Protein AF-A0A3B9LSZ7-F1 (afdb_monomer)

Radius of gyration: 23.25 Å; Cα contacts (8 Å, |Δi|>4): 320; chains: 1; bounding box: 43×62×68 Å

Foldseek 3Di:
DPLAQEAEEEEAEAPQLCLVVLQVVLVVVQVLLVAAEDEAELVVCCVPVLPPQDQDPVSLLVSLVVSLVVCLVQRLNRHYYRYRDNSQDVVSVVVSQVSNVVSVHYYAYEYSDEDVVVCLVPVVPVVSVCLVVVNDANREPRRPDGDGDPDGNHYDYSVPDDSVRRSVRVVVSCVVVVNTPDDPPVDDPPPPPDDDPPDPPDPPDDDDDDDDDDDDDDDPDPPDPDDDDDDDD

Nearest PDB structures (foldseek):
  2ofx-assembly1_B  TM=9.829E-01  e=7.308E-20  Homo sapiens
  8i1m-assembly1_A-2  TM=9.782E-01  e=9.311E-20  Homo sapiens
  2ofw-assembly3_E  TM=9.849E-01  e=2.174E-19  Homo sapiens
  8i1n-assembly1_B  TM=9.773E-01  e=4.231E-19  Homo sapiens
  2pez-assembly1_A  TM=9.814E-01  e=1.049E-18  Homo sapiens

pLDDT: mean 82.72, std 23.59, range [27.08, 98.88]

Mean predicted aligned error: 11.39 Å

Solvent-accessible surface area (backbone atoms only — not comparable to full-atom values): 14154 Å² total; per-residue (Å²): 129,87,88,53,72,19,27,35,39,38,33,29,32,58,78,83,32,45,47,64,61,45,42,54,53,47,48,50,55,40,43,75,67,71,42,55,65,50,77,50,44,45,68,60,36,40,69,69,80,34,61,88,57,71,63,50,71,68,36,46,51,50,47,47,51,53,52,38,50,52,42,38,60,42,12,66,69,36,24,32,27,34,36,23,35,49,67,37,51,52,73,56,53,53,51,39,41,55,64,28,42,74,59,82,21,57,66,42,37,31,38,35,38,52,61,65,69,62,39,49,72,62,31,87,79,55,54,43,62,37,32,77,70,66,74,39,78,52,33,66,71,78,69,29,75,56,49,76,74,92,78,51,76,40,78,35,51,56,82,81,42,53,71,66,57,45,44,49,56,54,50,49,54,36,34,77,71,64,66,44,78,70,84,63,83,88,56,81,83,78,79,71,76,90,68,74,93,71,84,92,80,86,84,91,81,81,83,88,85,83,87,84,84,87,81,90,75,90,89,85,85,88,83,84,89,80,88,87,82,92,79,90,131

Structure (mmCIF, N/CA/C/O backbone):
data_AF-A0A3B9LSZ7-F1
#
_entry.id   AF-A0A3B9LSZ7-F1
#
loop_
_atom_site.group_PDB
_atom_site.id
_atom_site.type_symbol
_atom_site.label_atom_id
_atom_site.label_alt_id
_atom_site.label_comp_id
_atom_site.label_asym_id
_atom_site.label_entity_id
_atom_site.label_seq_id
_atom_site.pdbx_PDB_ins_code
_atom_site.Cartn_x
_atom_site.Cartn_y
_atom_site.Cartn_z
_atom_site.occupancy
_atom_site.B_iso_or_equiv
_atom_site.auth_seq_id
_atom_site.auth_comp_id
_atom_site.auth_asym_id
_atom_site.auth_atom_id
_atom_site.pdbx_PDB_model_num
ATOM 1 N N . MET A 1 1 ? -8.562 5.268 26.789 1.00 45.47 1 MET A N 1
ATOM 2 C CA . MET A 1 1 ? -8.268 5.328 25.338 1.00 45.47 1 MET A CA 1
ATOM 3 C C . MET A 1 1 ? -9.211 4.352 24.654 1.00 45.47 1 MET A C 1
ATOM 5 O O . MET A 1 1 ? -9.291 3.229 25.131 1.00 45.47 1 MET A O 1
ATOM 9 N N . LYS A 1 2 ? -9.981 4.755 23.630 1.00 51.09 2 LYS A N 1
ATOM 10 C CA . LYS A 1 2 ? -10.776 3.781 22.857 1.00 51.09 2 LYS A CA 1
ATOM 11 C C . LYS A 1 2 ? -9.788 2.817 22.194 1.00 51.09 2 LYS A C 1
ATOM 13 O O . LYS A 1 2 ? -8.909 3.278 21.472 1.00 51.09 2 LYS A O 1
ATOM 18 N N . ASN A 1 3 ? -9.892 1.527 22.503 1.00 62.41 3 ASN A N 1
ATOM 19 C CA . ASN A 1 3 ? -9.046 0.492 21.919 1.00 62.41 3 ASN A CA 1
ATOM 20 C C . ASN A 1 3 ? -9.467 0.333 20.451 1.00 62.41 3 ASN A C 1
ATOM 22 O O . ASN A 1 3 ? -10.505 -0.261 20.167 1.00 62.41 3 ASN A O 1
ATOM 26 N N . ARG A 1 4 ? -8.760 0.999 19.534 1.00 74.75 4 ARG A N 1
ATOM 27 C CA . ARG A 1 4 ? -9.110 1.012 18.110 1.00 74.75 4 ARG A CA 1
ATOM 28 C C . ARG A 1 4 ? -8.518 -0.233 17.455 1.00 74.75 4 ARG A C 1
ATOM 30 O O . ARG A 1 4 ? -7.336 -0.504 17.650 1.00 74.75 4 ARG A O 1
ATOM 37 N N . LYS A 1 5 ? -9.326 -0.981 16.698 1.00 88.31 5 LYS A N 1
ATOM 38 C CA . LYS A 1 5 ? -8.816 -2.095 15.889 1.00 88.31 5 LYS A CA 1
ATOM 39 C C . LYS A 1 5 ? -7.835 -1.552 14.843 1.00 88.31 5 LYS A C 1
ATOM 41 O O . LYS A 1 5 ? -8.046 -0.463 14.305 1.00 88.31 5 LYS A O 1
ATOM 46 N N . GLY A 1 6 ? -6.751 -2.286 14.604 1.00 96.56 6 GLY A N 1
ATOM 47 C CA . GLY A 1 6 ? -5.826 -1.980 13.518 1.00 96.56 6 GLY A CA 1
ATOM 48 C C . GLY A 1 6 ? -6.404 -2.422 12.177 1.00 96.56 6 GLY A C 1
ATOM 49 O O . GLY A 1 6 ? -7.451 -3.061 12.116 1.00 96.56 6 GLY A O 1
ATOM 50 N N . PHE A 1 7 ? -5.713 -2.067 11.100 1.00 98.56 7 PHE A N 1
ATOM 51 C CA . PHE A 1 7 ? -6.066 -2.453 9.734 1.00 98.56 7 PHE A CA 1
ATOM 52 C C . PHE A 1 7 ? -4.810 -2.472 8.862 1.00 98.56 7 PHE A C 1
ATOM 54 O O . PHE A 1 7 ? -3.781 -1.880 9.213 1.00 98.56 7 PHE A O 1
ATOM 61 N N . THR A 1 8 ? -4.892 -3.120 7.706 1.00 98.75 8 THR A N 1
ATOM 62 C CA . THR A 1 8 ? -3.843 -3.066 6.689 1.00 98.75 8 THR A CA 1
ATOM 63 C C . THR A 1 8 ? -4.387 -2.504 5.392 1.00 98.75 8 THR A C 1
ATOM 65 O O . THR A 1 8 ? -5.190 -3.134 4.719 1.00 98.75 8 THR A O 1
ATOM 68 N N . LEU A 1 9 ? -3.896 -1.325 5.024 1.00 98.75 9 LEU A N 1
ATOM 69 C CA . LEU A 1 9 ? -4.087 -0.728 3.716 1.00 98.75 9 LEU A CA 1
ATOM 70 C C . LEU A 1 9 ? -2.915 -1.123 2.812 1.00 98.75 9 LEU A C 1
ATOM 72 O O . LEU A 1 9 ? -1.765 -0.751 3.062 1.00 98.75 9 LEU A O 1
ATOM 76 N N . TRP A 1 10 ? -3.199 -1.891 1.770 1.00 98.81 10 TRP A N 1
ATOM 77 C CA . TRP A 1 10 ? -2.204 -2.488 0.892 1.00 98.81 10 TRP A CA 1
ATOM 78 C C . TRP A 1 10 ? -2.224 -1.831 -0.487 1.00 98.81 10 TRP A C 1
ATOM 80 O O . TRP A 1 10 ? -3.047 -2.171 -1.335 1.00 98.81 10 TRP A O 1
ATOM 90 N N . LEU A 1 11 ? -1.307 -0.891 -0.732 1.00 98.81 11 LEU A N 1
ATOM 91 C CA . LEU A 1 11 ? -1.180 -0.239 -2.033 1.00 98.81 11 LEU A CA 1
ATOM 92 C C . LEU A 1 11 ? -0.339 -1.116 -2.972 1.00 98.81 11 LEU A C 1
ATOM 94 O O . LEU A 1 11 ? 0.862 -1.300 -2.751 1.00 98.81 11 LEU A O 1
ATOM 98 N N . THR A 1 12 ? -0.953 -1.604 -4.050 1.00 98.69 12 THR A N 1
ATOM 99 C CA . THR A 1 12 ? -0.295 -2.360 -5.128 1.00 98.69 12 THR A CA 1
ATOM 100 C C . THR A 1 12 ? -0.377 -1.608 -6.453 1.00 98.69 12 THR A C 1
ATOM 102 O O . THR A 1 12 ? -1.296 -0.830 -6.679 1.00 98.69 12 THR A O 1
ATOM 105 N N . GLY A 1 13 ? 0.616 -1.780 -7.325 1.00 98.06 13 GLY A N 1
ATOM 106 C CA . GLY A 1 13 ? 0.683 -1.076 -8.608 1.00 98.06 13 GLY A CA 1
ATOM 107 C C . GLY A 1 13 ? 2.094 -1.034 -9.176 1.00 98.06 13 GLY A C 1
ATOM 108 O O . GLY A 1 13 ? 3.078 -1.235 -8.455 1.00 98.06 13 GLY A O 1
ATOM 109 N N . LEU A 1 14 ? 2.219 -0.697 -10.457 1.00 97.19 14 LEU A N 1
ATOM 110 C CA . LEU A 1 14 ? 3.504 -0.588 -11.155 1.00 97.19 14 LEU A CA 1
ATOM 111 C C . LEU A 1 14 ? 4.456 0.449 -10.523 1.00 97.19 14 LEU A C 1
ATOM 113 O O . LEU A 1 14 ? 4.052 1.328 -9.753 1.00 97.19 14 LEU A O 1
ATOM 117 N N . SER A 1 15 ? 5.757 0.333 -10.807 1.00 94.88 15 SER A N 1
ATOM 118 C CA . SER A 1 15 ? 6.759 1.314 -10.357 1.00 94.88 15 SER A CA 1
ATOM 119 C C . SER A 1 15 ? 6.377 2.724 -10.826 1.00 94.88 15 SER A C 1
ATOM 121 O O . SER A 1 15 ? 5.912 2.903 -11.939 1.00 94.88 15 SER A O 1
ATOM 123 N N . GLY A 1 16 ? 6.514 3.743 -9.977 1.00 94.69 16 GLY A N 1
ATOM 124 C CA . GLY A 1 16 ? 6.133 5.115 -10.350 1.00 94.69 16 GLY A CA 1
ATOM 125 C C . GLY A 1 16 ? 4.625 5.415 -10.375 1.00 94.69 16 GLY A C 1
ATOM 126 O O . GLY A 1 16 ? 4.262 6.572 -10.548 1.00 94.69 16 GLY A O 1
ATOM 127 N N . ALA A 1 17 ? 3.742 4.442 -10.109 1.00 96.69 17 ALA A N 1
ATOM 128 C CA . ALA A 1 17 ? 2.286 4.662 -10.085 1.00 96.69 17 ALA A CA 1
ATOM 129 C C . ALA A 1 17 ? 1.781 5.617 -8.982 1.00 96.69 17 ALA A C 1
ATOM 131 O O . ALA A 1 17 ? 0.605 5.953 -8.967 1.00 96.69 17 ALA A O 1
ATOM 132 N N . GLY A 1 18 ? 2.641 6.069 -8.061 1.00 96.06 18 GLY A N 1
ATOM 133 C CA . GLY A 1 18 ? 2.274 7.033 -7.012 1.00 96.06 18 GLY A CA 1
ATOM 134 C C . GLY A 1 18 ? 2.009 6.433 -5.626 1.00 96.06 18 GLY A C 1
ATOM 135 O O . GLY A 1 18 ? 1.623 7.163 -4.719 1.00 96.06 18 GLY A O 1
ATOM 136 N N . LYS A 1 19 ? 2.267 5.132 -5.421 1.00 97.62 19 LYS A N 1
ATOM 137 C CA . LYS A 1 19 ? 2.057 4.431 -4.134 1.00 97.62 19 LYS A CA 1
ATOM 138 C C . LYS A 1 19 ? 2.717 5.128 -2.938 1.00 97.62 19 LYS A C 1
ATOM 140 O O . LYS A 1 19 ? 2.040 5.400 -1.958 1.00 97.62 19 LYS A O 1
ATOM 145 N N . THR A 1 20 ? 4.012 5.440 -3.014 1.00 96.06 20 THR A N 1
ATOM 146 C CA . THR A 1 20 ? 4.753 6.084 -1.912 1.00 96.06 20 THR A CA 1
ATOM 147 C C . THR A 1 20 ? 4.205 7.484 -1.608 1.00 96.06 20 THR A C 1
ATOM 149 O O . THR A 1 20 ? 4.054 7.850 -0.444 1.00 96.06 20 THR A O 1
ATOM 152 N N . THR A 1 21 ? 3.824 8.242 -2.642 1.00 96.44 21 THR A N 1
ATOM 153 C CA . THR A 1 21 ? 3.187 9.559 -2.496 1.00 96.44 21 THR A CA 1
ATOM 154 C C . THR A 1 21 ? 1.839 9.452 -1.782 1.00 96.44 21 THR A C 1
ATOM 156 O O . THR A 1 21 ? 1.604 10.163 -0.804 1.00 96.44 21 THR A O 1
ATOM 159 N N . LEU A 1 22 ? 0.977 8.527 -2.219 1.00 98.25 22 LEU A N 1
ATOM 160 C CA . LEU A 1 22 ? -0.307 8.263 -1.569 1.00 98.25 22 LEU A CA 1
ATOM 161 C C . LEU A 1 22 ? -0.113 7.799 -0.126 1.00 98.25 22 LEU A C 1
ATOM 163 O O . LEU A 1 22 ? -0.771 8.320 0.768 1.00 98.25 22 LEU A O 1
ATOM 167 N N . ALA A 1 23 ? 0.821 6.881 0.127 1.00 98.31 23 ALA A N 1
ATOM 168 C CA . ALA A 1 23 ? 1.092 6.375 1.467 1.00 98.31 23 ALA A CA 1
ATOM 169 C C . ALA A 1 23 ? 1.495 7.488 2.445 1.00 98.31 23 ALA A C 1
ATOM 171 O O . ALA A 1 23 ? 1.004 7.519 3.573 1.00 98.31 23 ALA A O 1
ATOM 172 N N . ALA A 1 24 ? 2.334 8.433 2.010 1.00 97.38 24 ALA A N 1
ATOM 173 C CA . ALA A 1 24 ? 2.738 9.574 2.826 1.00 97.38 24 ALA A CA 1
ATOM 174 C C . ALA A 1 24 ? 1.562 10.515 3.149 1.00 97.38 24 ALA A C 1
ATOM 176 O O . ALA A 1 24 ? 1.402 10.936 4.302 1.00 97.38 24 ALA A O 1
ATOM 177 N N . LEU A 1 25 ? 0.720 10.821 2.154 1.00 97.75 25 LEU A N 1
ATOM 178 C CA . LEU A 1 25 ? -0.454 11.676 2.344 1.00 97.75 25 LEU A CA 1
ATOM 179 C C . LEU A 1 25 ? -1.492 11.010 3.258 1.00 97.75 25 LEU A C 1
ATOM 181 O O . LEU A 1 25 ? -1.940 11.617 4.231 1.00 97.75 25 LEU A O 1
ATOM 185 N N . LEU A 1 26 ? -1.802 9.736 3.004 1.00 98.31 26 LEU A N 1
ATOM 186 C CA . LEU A 1 26 ? -2.715 8.933 3.817 1.00 98.31 26 LEU A CA 1
ATOM 187 C C . LEU A 1 26 ? -2.227 8.836 5.260 1.00 98.31 26 LEU A C 1
ATOM 189 O O . LEU A 1 26 ? -2.991 9.101 6.180 1.00 98.31 26 LEU A O 1
ATOM 193 N N . ALA A 1 27 ? -0.947 8.534 5.487 1.00 97.75 27 ALA A N 1
ATOM 194 C CA . ALA A 1 27 ? -0.400 8.468 6.838 1.00 97.75 27 ALA A CA 1
ATOM 195 C C . ALA A 1 27 ? -0.488 9.817 7.568 1.00 97.75 27 ALA A C 1
ATOM 197 O O . ALA A 1 27 ? -0.736 9.849 8.772 1.00 97.75 27 ALA A O 1
ATOM 198 N N . THR A 1 28 ? -0.317 10.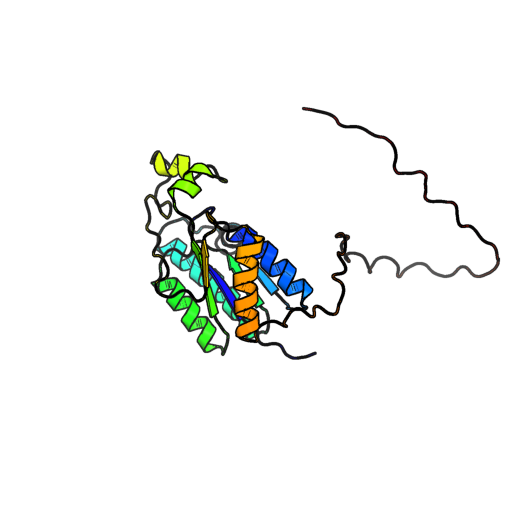936 6.861 1.00 97.19 28 THR A N 1
ATOM 199 C CA . THR A 1 28 ? -0.478 12.277 7.441 1.00 97.19 28 THR A CA 1
ATOM 200 C C . THR A 1 28 ? -1.920 12.521 7.886 1.00 97.19 28 THR A C 1
ATOM 202 O O . THR A 1 28 ? -2.149 12.906 9.033 1.00 97.19 28 THR A O 1
ATOM 205 N N . GLU A 1 29 ? -2.893 12.243 7.016 1.00 96.00 29 GLU A N 1
ATOM 206 C CA . GLU A 1 29 ? -4.320 12.408 7.317 1.00 96.00 29 GLU A CA 1
ATOM 207 C C . GLU A 1 29 ? -4.780 11.464 8.442 1.00 96.00 29 GLU A C 1
ATOM 209 O O . GLU A 1 29 ? -5.442 11.890 9.388 1.00 96.00 29 GLU A O 1
ATOM 214 N N . LEU A 1 30 ? -4.367 10.196 8.410 1.00 96.25 30 LEU A N 1
ATOM 215 C CA . LEU A 1 30 ? -4.681 9.205 9.441 1.00 96.25 30 LEU A CA 1
ATOM 216 C C . LEU A 1 30 ? -4.139 9.623 10.818 1.00 96.25 30 LEU A C 1
ATOM 218 O O . LEU A 1 30 ? -4.870 9.582 11.812 1.00 96.25 30 LEU A O 1
ATOM 222 N N . ARG A 1 31 ? -2.891 10.111 10.888 1.00 95.56 31 ARG A N 1
ATOM 223 C CA . ARG A 1 31 ? -2.310 10.644 12.136 1.00 95.56 31 ARG A CA 1
ATOM 224 C C . ARG A 1 31 ? -3.054 11.879 12.629 1.00 95.56 31 ARG A C 1
ATOM 226 O O . ARG A 1 31 ? -3.285 11.999 13.831 1.00 95.56 31 ARG A O 1
ATOM 233 N N . ALA A 1 32 ? -3.467 12.773 11.728 1.00 94.31 32 ALA A N 1
ATOM 234 C CA . ALA A 1 32 ? -4.260 13.951 12.085 1.00 94.31 32 ALA A CA 1
ATOM 235 C C . ALA A 1 32 ? -5.614 13.575 12.719 1.00 94.31 32 ALA A C 1
ATOM 237 O O . ALA A 1 32 ? -6.115 14.293 13.583 1.00 94.31 32 ALA A O 1
ATOM 238 N N . ARG A 1 33 ? -6.160 12.407 12.363 1.00 92.69 33 ARG A N 1
ATOM 239 C CA . ARG A 1 33 ? -7.375 11.818 12.951 1.00 92.69 33 ARG A CA 1
ATOM 240 C C . ARG A 1 33 ? -7.125 10.995 14.219 1.00 92.69 33 ARG A C 1
ATOM 242 O O . ARG A 1 33 ? -8.037 10.344 14.726 1.00 92.69 33 ARG A O 1
ATOM 249 N N . GLY A 1 34 ? -5.899 11.001 14.743 1.00 92.75 34 GLY A N 1
ATOM 250 C CA . GLY A 1 34 ? -5.525 10.254 15.945 1.00 92.75 34 GLY A CA 1
ATOM 251 C C . GLY A 1 34 ? -5.400 8.743 15.732 1.00 92.75 34 GLY A C 1
ATOM 252 O O . GLY A 1 34 ? -5.491 7.989 16.700 1.00 92.75 34 GLY A O 1
ATOM 253 N N . VAL A 1 35 ? -5.215 8.287 14.489 1.00 95.00 35 VAL A N 1
ATOM 254 C CA . VAL A 1 35 ? -4.911 6.884 14.183 1.00 95.00 35 VAL A CA 1
ATOM 255 C C . VAL A 1 35 ? -3.407 6.659 14.350 1.00 95.00 35 VAL A C 1
ATOM 257 O O . VAL A 1 35 ? -2.594 7.364 13.748 1.00 95.00 35 VAL A O 1
ATOM 260 N N . ASN A 1 36 ? -3.028 5.657 15.146 1.00 95.69 36 ASN A N 1
ATOM 261 C CA . ASN A 1 36 ? -1.651 5.168 15.176 1.00 95.69 36 ASN A CA 1
ATOM 262 C C . ASN A 1 36 ? -1.390 4.436 13.861 1.00 95.69 36 ASN A C 1
ATOM 264 O O . ASN A 1 36 ? -2.030 3.417 13.609 1.00 95.69 36 ASN A O 1
ATOM 268 N N . VAL A 1 37 ? -0.499 4.962 13.022 1.00 97.62 37 VAL A N 1
ATOM 269 C CA . VAL A 1 37 ? -0.257 4.418 11.682 1.00 97.62 37 VAL A CA 1
ATOM 270 C C . VAL A 1 37 ? 1.221 4.414 11.315 1.00 97.62 37 VAL A C 1
ATOM 272 O O . VAL A 1 37 ? 1.928 5.407 11.530 1.00 97.62 37 VAL A O 1
ATOM 275 N N . GLU A 1 38 ? 1.646 3.316 10.694 1.00 97.81 38 GLU A N 1
ATOM 276 C CA . GLU A 1 38 ? 2.982 3.145 10.128 1.00 97.81 38 GLU A CA 1
ATOM 277 C C . GLU A 1 38 ? 2.944 2.884 8.622 1.00 97.81 38 GLU A C 1
ATOM 279 O O . GLU A 1 38 ? 2.046 2.213 8.105 1.00 97.81 38 GLU A O 1
ATOM 284 N N . VAL A 1 39 ? 3.940 3.430 7.922 1.00 97.88 39 VAL A N 1
ATOM 285 C CA . VAL A 1 39 ? 4.128 3.245 6.479 1.00 97.88 39 VAL A CA 1
ATOM 286 C C . VAL A 1 39 ? 5.206 2.196 6.264 1.00 97.88 39 VAL A C 1
ATOM 288 O O . VAL A 1 39 ? 6.288 2.307 6.828 1.00 97.88 39 VAL A O 1
ATOM 291 N N . LEU A 1 40 ? 4.915 1.191 5.441 1.00 96.56 40 LEU A N 1
ATOM 292 C CA . LEU A 1 40 ? 5.847 0.121 5.094 1.00 96.56 40 LEU A CA 1
ATOM 293 C C . LEU A 1 40 ? 6.137 0.181 3.590 1.00 96.56 40 LEU A C 1
ATOM 295 O O . LEU A 1 40 ? 5.428 -0.424 2.779 1.00 96.56 40 LEU A O 1
ATOM 299 N N . ASP A 1 41 ? 7.154 0.962 3.225 1.00 90.88 41 ASP A N 1
ATOM 300 C CA . ASP A 1 41 ? 7.563 1.176 1.835 1.00 90.88 41 ASP A CA 1
ATOM 301 C C . ASP A 1 41 ? 8.498 0.059 1.341 1.00 90.88 41 ASP A C 1
ATOM 303 O O . ASP A 1 41 ? 9.429 -0.371 2.026 1.00 90.88 41 ASP A O 1
ATOM 307 N N . GLY A 1 42 ? 8.236 -0.438 0.132 1.00 83.50 42 GLY A N 1
ATOM 308 C CA . GLY A 1 42 ? 8.979 -1.550 -0.449 1.00 83.50 42 GLY A CA 1
ATOM 309 C C . GLY A 1 42 ? 10.461 -1.254 -0.697 1.00 83.50 42 GLY A C 1
ATOM 310 O O . GLY A 1 42 ? 11.270 -2.180 -0.602 1.00 83.50 42 GLY A O 1
ATOM 311 N N . ASP A 1 43 ? 10.830 -0.002 -0.986 1.00 85.31 43 ASP A N 1
ATOM 312 C CA . ASP A 1 43 ? 12.229 0.386 -1.181 1.00 85.31 43 ASP A CA 1
ATOM 313 C C . ASP A 1 43 ? 12.962 0.443 0.172 1.00 85.31 43 ASP A C 1
ATOM 315 O O . ASP A 1 43 ? 14.085 -0.052 0.281 1.00 85.31 43 ASP A O 1
ATOM 319 N N . GLU A 1 44 ? 12.313 0.940 1.232 1.00 88.06 44 GLU A N 1
ATOM 320 C CA . GLU A 1 44 ? 12.867 0.936 2.598 1.00 88.06 44 GLU A CA 1
ATOM 321 C C . GLU A 1 44 ? 13.025 -0.486 3.159 1.00 88.06 44 GLU A C 1
ATOM 323 O O . GLU A 1 44 ? 14.019 -0.815 3.816 1.00 88.06 44 GLU A O 1
ATOM 328 N N . PHE A 1 45 ? 12.078 -1.379 2.869 1.00 89.75 45 PHE A N 1
ATOM 329 C CA . PHE A 1 45 ? 12.219 -2.784 3.242 1.00 89.75 45 PHE A CA 1
ATOM 330 C C . PHE A 1 45 ? 13.398 -3.432 2.524 1.00 89.75 45 PHE A C 1
ATOM 332 O O . PHE A 1 45 ? 14.172 -4.144 3.162 1.00 89.75 45 PHE A O 1
ATOM 339 N N . ARG A 1 46 ? 13.590 -3.157 1.228 1.00 87.12 46 ARG A N 1
ATOM 340 C CA . ARG A 1 46 ? 14.741 -3.656 0.458 1.00 87.12 46 ARG A CA 1
ATOM 341 C C . ARG A 1 46 ? 16.081 -3.209 1.034 1.00 87.12 46 ARG A C 1
ATOM 343 O O . ARG A 1 46 ? 17.026 -3.995 1.005 1.00 87.12 46 ARG A O 1
ATOM 350 N N . THR A 1 47 ? 16.173 -2.003 1.590 1.00 87.06 47 THR A N 1
ATOM 351 C CA . THR A 1 47 ? 17.422 -1.519 2.194 1.00 87.06 47 THR A CA 1
ATOM 352 C C . THR A 1 47 ? 17.677 -2.092 3.590 1.00 87.06 47 THR A C 1
ATOM 354 O O . THR A 1 47 ? 18.834 -2.363 3.915 1.00 87.06 47 THR A O 1
ATOM 357 N N . ASN A 1 48 ? 16.630 -2.332 4.389 1.00 88.19 48 ASN A N 1
ATOM 358 C CA . ASN A 1 48 ? 16.776 -2.679 5.810 1.00 88.19 48 ASN A CA 1
ATOM 359 C C . ASN A 1 48 ? 16.470 -4.146 6.155 1.00 88.19 48 ASN A C 1
ATOM 361 O O . ASN A 1 48 ? 17.258 -4.797 6.836 1.00 88.19 48 ASN A O 1
ATOM 365 N N . LEU A 1 49 ? 15.333 -4.679 5.701 1.00 84.06 49 LEU A N 1
ATOM 366 C CA . LEU A 1 49 ? 14.803 -5.992 6.117 1.00 84.06 49 LEU A CA 1
ATOM 367 C C . LEU A 1 49 ? 14.893 -7.065 5.025 1.00 84.06 49 LEU A C 1
ATOM 369 O O . LEU A 1 49 ? 14.750 -8.258 5.290 1.00 84.06 49 LEU A O 1
ATOM 373 N N . SER A 1 50 ? 15.155 -6.645 3.794 1.00 86.19 50 SER A N 1
ATOM 374 C CA . SER A 1 50 ? 15.243 -7.472 2.591 1.00 86.19 50 SER A CA 1
ATOM 375 C C . SER A 1 50 ? 16.568 -7.265 1.856 1.00 86.19 50 SER A C 1
ATOM 377 O O . SER A 1 50 ? 16.676 -7.553 0.664 1.00 86.19 50 SER A O 1
ATOM 379 N N . LYS A 1 51 ? 17.596 -6.793 2.573 1.00 84.44 51 LYS A N 1
ATOM 380 C CA . LYS A 1 51 ? 18.945 -6.637 2.030 1.00 84.44 51 LYS A CA 1
ATOM 381 C C . LYS A 1 51 ? 19.455 -7.986 1.519 1.00 84.44 51 LYS A C 1
ATOM 383 O O . LYS A 1 51 ? 19.389 -8.987 2.227 1.00 84.44 51 LYS A O 1
ATOM 388 N N . GLY A 1 52 ? 19.958 -7.995 0.288 1.00 85.38 52 GLY A N 1
ATOM 389 C CA . GLY A 1 52 ? 20.459 -9.198 -0.381 1.00 85.38 52 GLY A CA 1
ATOM 390 C C . GLY A 1 52 ? 19.436 -9.923 -1.258 1.00 85.38 52 GLY A C 1
ATOM 391 O O . GLY A 1 52 ? 19.848 -10.764 -2.047 1.00 85.38 52 GLY A O 1
ATOM 392 N N . LEU A 1 53 ? 18.143 -9.578 -1.191 1.00 87.38 53 LEU A N 1
ATOM 393 C CA . LEU A 1 53 ? 17.170 -10.056 -2.176 1.00 87.38 53 LEU A CA 1
ATOM 394 C C . LEU A 1 53 ? 17.357 -9.313 -3.504 1.00 87.38 53 LEU A C 1
ATOM 396 O O . LEU A 1 53 ? 17.433 -8.080 -3.541 1.00 87.38 53 LEU A O 1
ATOM 400 N N . GLY A 1 54 ? 17.394 -10.064 -4.597 1.00 88.25 54 GLY A N 1
ATOM 401 C CA . GLY A 1 54 ? 17.397 -9.544 -5.952 1.00 88.25 54 GLY A CA 1
ATOM 402 C C . GLY A 1 54 ? 15.993 -9.186 -6.444 1.00 88.25 54 GLY A C 1
ATOM 403 O O . GLY A 1 54 ? 15.161 -8.590 -5.746 1.00 88.25 54 GLY A O 1
ATOM 404 N N . PHE A 1 55 ? 15.744 -9.496 -7.712 1.00 88.50 55 PHE A N 1
ATOM 405 C CA . PHE A 1 55 ? 14.501 -9.177 -8.418 1.00 88.50 55 PHE A CA 1
ATOM 406 C C . PHE A 1 55 ? 13.923 -10.389 -9.160 1.00 88.50 55 PHE A C 1
ATOM 408 O O . PHE A 1 55 ? 13.076 -10.210 -10.035 1.00 88.50 55 PHE A O 1
ATOM 415 N N . SER A 1 56 ? 14.353 -11.606 -8.808 1.00 92.56 56 SER A N 1
ATOM 416 C CA . SER A 1 56 ? 13.667 -12.828 -9.234 1.00 92.56 56 SER A CA 1
ATOM 417 C C . SER A 1 56 ? 12.243 -12.861 -8.674 1.00 92.56 56 SER A C 1
ATOM 419 O O . SER A 1 56 ? 11.904 -12.123 -7.739 1.00 92.56 56 SER A O 1
ATOM 421 N N . LYS A 1 57 ? 11.406 -13.735 -9.232 1.00 93.50 57 LYS A N 1
ATOM 422 C CA . LYS A 1 57 ? 10.060 -13.966 -8.713 1.00 93.50 57 LYS A CA 1
ATOM 423 C C . LYS A 1 57 ? 10.107 -14.369 -7.235 1.00 93.50 57 LYS A C 1
ATOM 425 O O . LYS A 1 57 ? 9.397 -13.794 -6.419 1.00 93.50 57 LYS A O 1
ATOM 430 N N . GLU A 1 58 ? 10.988 -15.294 -6.875 1.00 95.12 58 GLU A N 1
ATOM 431 C CA . GLU A 1 58 ? 11.125 -15.833 -5.519 1.00 95.12 58 GLU A CA 1
ATOM 432 C C . GLU A 1 58 ? 11.569 -14.756 -4.517 1.00 95.12 58 GLU A C 1
ATOM 434 O O . GLU A 1 58 ? 11.045 -14.677 -3.400 1.00 95.12 58 GLU A O 1
ATOM 439 N N . ASP A 1 59 ? 12.489 -13.878 -4.925 1.00 94.88 59 ASP A N 1
ATOM 440 C CA . ASP A 1 59 ? 12.956 -12.755 -4.109 1.00 94.88 59 ASP A CA 1
ATOM 441 C C . ASP A 1 59 ? 11.859 -11.704 -3.917 1.00 94.88 59 ASP A C 1
ATOM 443 O O . ASP A 1 59 ? 11.690 -11.152 -2.826 1.00 94.88 59 ASP A O 1
ATOM 447 N N . ARG A 1 60 ? 11.072 -11.435 -4.965 1.00 94.94 60 ARG A N 1
ATOM 448 C CA . ARG A 1 60 ? 9.906 -10.544 -4.891 1.00 94.94 60 ARG A CA 1
ATOM 449 C C . ARG A 1 60 ? 8.856 -11.116 -3.951 1.00 94.94 60 ARG A C 1
ATOM 451 O O . ARG A 1 60 ? 8.417 -10.396 -3.056 1.00 94.94 60 ARG A O 1
ATOM 458 N N . ASP A 1 61 ? 8.514 -12.389 -4.107 1.00 96.19 61 ASP A N 1
ATOM 459 C CA . ASP A 1 61 ? 7.558 -13.091 -3.253 1.00 96.19 61 ASP A CA 1
ATOM 460 C C . ASP A 1 61 ? 8.011 -13.036 -1.789 1.00 96.19 61 ASP A C 1
ATOM 462 O O . ASP A 1 61 ? 7.242 -12.663 -0.903 1.00 96.19 61 ASP A O 1
ATOM 466 N N . THR A 1 62 ? 9.291 -13.315 -1.529 1.00 96.38 62 THR A N 1
ATOM 467 C CA . THR A 1 62 ? 9.881 -13.245 -0.185 1.00 96.38 62 THR A CA 1
ATOM 468 C C . THR A 1 62 ? 9.815 -11.834 0.394 1.00 96.38 62 THR A C 1
ATOM 470 O O . THR A 1 62 ? 9.428 -11.663 1.552 1.00 96.38 62 THR A O 1
ATOM 473 N N . ASN A 1 63 ? 10.141 -10.807 -0.395 1.00 95.56 63 ASN A N 1
ATOM 474 C CA . ASN A 1 63 ? 10.036 -9.420 0.047 1.00 95.56 63 ASN A CA 1
ATOM 475 C C . ASN A 1 63 ? 8.592 -9.052 0.422 1.00 95.56 63 ASN A C 1
ATOM 477 O O . ASN A 1 63 ? 8.363 -8.443 1.465 1.00 95.56 63 ASN A O 1
ATOM 481 N N . ILE A 1 64 ? 7.614 -9.452 -0.395 1.00 97.56 64 ILE A N 1
ATOM 482 C CA . ILE A 1 64 ? 6.198 -9.198 -0.114 1.00 97.56 64 ILE A CA 1
ATOM 483 C C . ILE A 1 64 ? 5.730 -9.936 1.140 1.00 97.56 64 ILE A C 1
ATOM 485 O O . ILE A 1 64 ? 5.071 -9.324 1.979 1.00 97.56 64 ILE A O 1
ATOM 489 N N . ARG A 1 65 ? 6.126 -11.199 1.333 1.00 97.62 65 ARG A N 1
ATOM 490 C CA . ARG A 1 65 ? 5.825 -11.943 2.566 1.00 97.62 65 ARG A CA 1
ATOM 491 C C . ARG A 1 65 ? 6.411 -11.273 3.806 1.00 97.62 65 ARG A C 1
ATOM 493 O O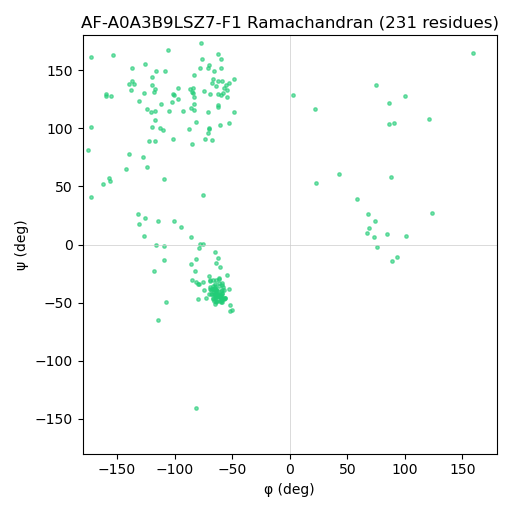 . ARG A 1 65 ? 5.741 -11.215 4.832 1.00 97.62 65 ARG A O 1
ATOM 500 N N . ARG A 1 66 ? 7.632 -10.729 3.725 1.00 97.25 66 ARG A N 1
ATOM 501 C CA . ARG A 1 66 ? 8.263 -9.991 4.838 1.00 97.25 66 ARG A CA 1
ATOM 502 C C . ARG A 1 66 ? 7.495 -8.721 5.188 1.00 97.25 66 ARG A C 1
ATOM 504 O O . ARG A 1 66 ? 7.228 -8.487 6.364 1.00 97.25 66 ARG A O 1
ATOM 511 N N . ILE A 1 67 ? 7.097 -7.939 4.185 1.00 97.69 67 ILE A N 1
ATOM 512 C CA . ILE A 1 67 ? 6.249 -6.757 4.391 1.00 97.69 67 ILE A CA 1
ATOM 513 C C . ILE A 1 67 ? 4.910 -7.173 5.014 1.00 97.69 67 ILE A C 1
ATOM 515 O O . ILE A 1 67 ? 4.523 -6.628 6.045 1.00 97.69 67 ILE A O 1
ATOM 519 N N . GLY A 1 68 ? 4.250 -8.191 4.455 1.00 98.19 68 GLY A N 1
ATOM 520 C CA . GLY A 1 68 ? 2.985 -8.727 4.963 1.00 98.19 68 GLY A CA 1
ATOM 521 C C . GLY A 1 68 ? 3.070 -9.226 6.408 1.00 98.19 68 GLY A C 1
ATOM 522 O O . GLY A 1 68 ? 2.169 -8.972 7.204 1.00 98.19 68 GLY A O 1
ATOM 523 N N . TYR A 1 69 ? 4.178 -9.866 6.787 1.00 98.00 69 TYR A N 1
ATOM 524 C CA . TYR A 1 69 ? 4.424 -10.291 8.165 1.00 98.00 69 TYR A CA 1
ATOM 525 C C . TYR A 1 69 ? 4.486 -9.102 9.134 1.00 98.00 69 TYR A C 1
ATOM 527 O O . TYR A 1 69 ? 3.866 -9.151 10.198 1.00 98.00 69 TYR A O 1
ATOM 535 N N . VAL A 1 70 ? 5.187 -8.022 8.767 1.00 98.25 70 VAL A N 1
ATOM 536 C CA . VAL A 1 70 ? 5.260 -6.805 9.593 1.00 98.25 70 VAL A CA 1
ATOM 537 C C . VAL A 1 70 ? 3.908 -6.091 9.640 1.00 98.25 70 VAL A C 1
ATOM 539 O O . VAL A 1 70 ? 3.483 -5.713 10.731 1.00 98.25 70 VAL A O 1
ATOM 542 N N . CYS A 1 71 ? 3.199 -5.982 8.507 1.00 98.44 71 CYS A N 1
ATOM 543 C CA . CYS A 1 71 ? 1.819 -5.486 8.459 1.00 98.44 71 CYS A CA 1
ATOM 544 C C . CYS A 1 71 ? 0.954 -6.209 9.490 1.00 98.44 71 CYS A C 1
ATOM 546 O O . CYS A 1 71 ? 0.409 -5.562 10.378 1.00 98.44 71 CYS A O 1
ATOM 548 N N . ARG A 1 72 ? 0.910 -7.546 9.417 1.00 98.38 72 ARG A N 1
ATOM 549 C CA . ARG A 1 72 ? 0.136 -8.403 10.322 1.00 98.38 72 ARG A CA 1
ATOM 550 C C . ARG A 1 72 ? 0.489 -8.178 11.788 1.00 98.38 72 ARG A C 1
ATOM 552 O O . ARG A 1 72 ? -0.403 -8.084 12.625 1.00 98.38 72 ARG A O 1
ATOM 559 N N . LEU A 1 73 ? 1.782 -8.114 12.117 1.00 98.12 73 LEU A N 1
ATOM 560 C CA . LEU A 1 73 ? 2.232 -7.910 13.495 1.00 98.12 73 LEU A CA 1
ATOM 561 C C . LEU A 1 73 ? 1.770 -6.569 14.066 1.00 98.12 73 LEU A C 1
ATOM 563 O O . LEU A 1 73 ? 1.365 -6.519 15.224 1.00 98.12 73 LEU A O 1
ATOM 567 N N . LEU A 1 74 ? 1.848 -5.497 13.282 1.00 98.00 74 LEU A N 1
ATOM 568 C CA . LEU A 1 74 ? 1.439 -4.165 13.720 1.00 98.00 74 LEU A CA 1
ATOM 569 C C . LEU A 1 74 ? -0.087 -4.059 13.809 1.00 98.00 74 LEU A C 1
ATOM 571 O O . LEU A 1 74 ? -0.621 -3.598 14.820 1.00 98.00 74 LEU A O 1
ATOM 575 N N . SER A 1 75 ? -0.796 -4.541 12.790 1.00 98.06 75 SER A N 1
ATOM 576 C CA . SER A 1 75 ? -2.243 -4.374 12.682 1.00 98.06 75 SER A CA 1
ATOM 577 C C . SER A 1 75 ? -3.032 -5.171 13.709 1.00 98.06 75 SER A C 1
ATOM 579 O O . SER A 1 75 ? -3.937 -4.611 14.334 1.00 98.06 75 SER A O 1
ATOM 581 N N . ARG A 1 76 ? -2.610 -6.396 14.038 1.00 96.81 76 ARG A N 1
ATOM 582 C CA . ARG A 1 76 ? -3.208 -7.152 15.154 1.00 96.81 76 ARG A CA 1
ATOM 583 C C . ARG A 1 76 ? -3.003 -6.497 16.528 1.00 96.81 76 ARG A C 1
ATOM 585 O O . ARG A 1 76 ? -3.688 -6.839 17.482 1.00 96.81 76 ARG A O 1
ATOM 592 N N . ASN A 1 77 ? -2.068 -5.549 16.639 1.00 96.50 77 ASN A N 1
ATOM 593 C CA . ASN A 1 77 ? -1.801 -4.769 17.852 1.00 96.50 77 ASN A CA 1
ATOM 594 C C . ASN A 1 77 ? -2.424 -3.359 17.808 1.00 96.50 77 ASN A C 1
ATOM 596 O O . ASN A 1 77 ? -2.001 -2.467 18.543 1.00 96.50 77 ASN A O 1
ATOM 600 N N . GLY A 1 78 ? -3.428 -3.132 16.954 1.00 95.94 78 GLY A N 1
ATOM 601 C CA . GLY A 1 78 ? -4.176 -1.870 16.926 1.00 95.94 78 GLY A CA 1
ATOM 602 C C . GLY A 1 78 ? -3.530 -0.751 16.102 1.00 95.94 78 GLY A C 1
ATOM 603 O O . GLY A 1 78 ? -3.984 0.392 16.167 1.00 95.94 78 GLY A O 1
ATOM 604 N N . VAL A 1 79 ? -2.472 -1.043 15.337 1.00 97.88 79 VAL A N 1
ATOM 605 C CA . VAL A 1 79 ? -1.779 -0.058 14.492 1.00 97.88 79 VAL A CA 1
ATOM 606 C C . VAL A 1 79 ? -2.298 -0.145 13.057 1.00 97.88 79 VAL A C 1
ATOM 608 O O . VAL A 1 79 ? -2.257 -1.199 12.434 1.00 97.88 79 VAL A O 1
ATOM 611 N N . GLY A 1 80 ? -2.771 0.961 12.489 1.00 98.19 80 GLY A N 1
ATOM 612 C CA . GLY A 1 80 ? -3.033 1.0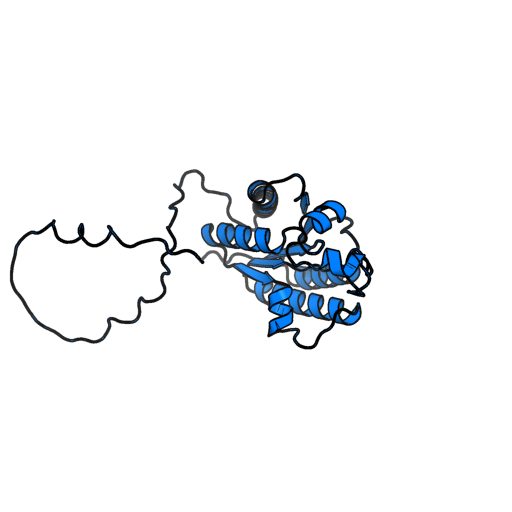34 11.053 1.00 98.19 80 GLY A CA 1
ATOM 613 C C . GLY A 1 80 ? -1.728 0.871 10.273 1.00 98.19 80 GLY A C 1
ATOM 614 O O . GLY A 1 80 ? -0.706 1.454 10.624 1.00 98.19 80 GLY A O 1
ATOM 615 N N . THR A 1 81 ? -1.728 0.093 9.203 1.00 98.62 81 THR A N 1
ATOM 616 C CA . THR A 1 81 ? -0.542 -0.059 8.349 1.00 98.62 81 THR A CA 1
ATOM 617 C C . THR A 1 81 ? -0.864 0.390 6.940 1.00 98.62 81 THR A C 1
ATOM 619 O O . THR A 1 81 ? -1.933 0.077 6.427 1.00 98.62 81 THR A O 1
ATOM 622 N N . VAL A 1 82 ? 0.053 1.131 6.319 1.00 98.69 82 VAL A N 1
ATOM 623 C CA . VAL A 1 82 ? -0.031 1.518 4.909 1.00 98.69 82 VAL A CA 1
ATOM 624 C C . VAL A 1 82 ? 1.183 0.946 4.194 1.00 98.69 82 VAL A C 1
ATOM 626 O O . VAL A 1 82 ? 2.288 1.474 4.309 1.00 98.69 82 VAL A O 1
ATOM 629 N N . SER A 1 83 ? 0.997 -0.163 3.486 1.00 98.31 83 SER A N 1
ATOM 630 C CA . SER A 1 83 ? 2.061 -0.757 2.681 1.00 98.31 83 SER A CA 1
ATOM 631 C C . SER A 1 83 ? 2.096 -0.131 1.292 1.00 98.31 83 SER A C 1
ATOM 633 O O . SER A 1 83 ? 1.060 -0.009 0.643 1.00 98.31 83 SER A O 1
ATOM 635 N N . ALA A 1 84 ? 3.289 0.234 0.823 1.00 97.44 84 ALA A N 1
ATOM 636 C CA . ALA A 1 84 ? 3.523 0.734 -0.527 1.00 97.44 84 ALA A CA 1
ATOM 637 C C . ALA A 1 84 ? 4.556 -0.147 -1.237 1.00 97.44 84 ALA A C 1
ATOM 639 O O . ALA A 1 84 ? 5.757 0.111 -1.195 1.00 97.44 84 ALA A O 1
ATOM 640 N N . ALA A 1 85 ? 4.097 -1.200 -1.913 1.00 95.75 85 ALA A N 1
ATOM 641 C CA . ALA A 1 85 ? 4.971 -2.138 -2.614 1.00 95.75 85 ALA A CA 1
ATOM 642 C C . ALA A 1 85 ? 4.407 -2.497 -3.989 1.00 95.75 85 ALA A C 1
ATOM 644 O O . ALA A 1 85 ? 3.199 -2.495 -4.199 1.00 95.75 85 ALA A O 1
ATOM 645 N N . ILE A 1 86 ? 5.273 -2.837 -4.952 1.00 96.62 86 ILE A N 1
ATOM 646 C CA . ILE A 1 86 ? 4.795 -3.247 -6.285 1.00 96.62 86 ILE A CA 1
ATOM 647 C C . ILE A 1 86 ? 3.893 -4.481 -6.172 1.00 96.62 86 ILE A C 1
ATOM 649 O O . ILE A 1 86 ? 2.830 -4.490 -6.767 1.00 96.62 86 ILE A O 1
ATOM 653 N N . SER A 1 87 ? 4.281 -5.471 -5.358 1.00 97.06 87 SER A N 1
ATOM 654 C CA . SER A 1 87 ? 3.517 -6.704 -5.097 1.00 97.06 87 SER A CA 1
ATOM 655 C C . SER A 1 87 ? 2.894 -7.339 -6.355 1.00 97.06 87 SER A C 1
ATOM 657 O O . SER A 1 87 ? 1.677 -7.441 -6.445 1.00 97.06 87 SER A O 1
ATOM 659 N N . PRO A 1 88 ? 3.709 -7.743 -7.351 1.00 97.44 88 PRO A N 1
ATOM 660 C CA . PRO A 1 88 ? 3.228 -8.004 -8.710 1.00 97.44 88 PRO A CA 1
ATOM 661 C C . PRO A 1 88 ? 2.347 -9.240 -8.881 1.00 97.44 88 PRO A C 1
ATOM 663 O O . PRO A 1 88 ? 1.520 -9.243 -9.784 1.00 97.44 88 PRO A O 1
ATOM 666 N N . TYR A 1 89 ? 2.490 -10.263 -8.042 1.00 98.38 89 TYR A N 1
ATOM 667 C CA . TYR A 1 89 ? 1.787 -11.537 -8.216 1.00 98.38 89 TYR A CA 1
ATOM 668 C C . TYR A 1 89 ? 0.579 -11.626 -7.281 1.00 98.38 89 TYR A C 1
ATOM 670 O O . TYR A 1 89 ? 0.719 -11.421 -6.070 1.00 98.38 89 TYR A O 1
ATOM 678 N N . ARG A 1 90 ? -0.597 -11.962 -7.827 1.00 98.56 90 ARG A N 1
ATOM 679 C CA . ARG A 1 90 ? -1.855 -12.059 -7.062 1.00 98.56 90 ARG A CA 1
ATOM 680 C C . ARG A 1 90 ? -1.766 -13.083 -5.946 1.00 98.56 90 ARG A C 1
ATOM 682 O O . ARG A 1 90 ? -2.128 -12.789 -4.815 1.00 98.56 90 ARG A O 1
ATOM 689 N N . SER A 1 91 ? -1.197 -14.248 -6.247 1.00 98.44 91 SER A N 1
ATOM 690 C CA . SER A 1 91 ? -1.106 -15.371 -5.308 1.00 98.44 91 SER A CA 1
ATOM 691 C C . SER A 1 91 ? -0.475 -14.989 -3.966 1.00 98.44 91 SER A C 1
ATOM 693 O O . SER A 1 91 ? -0.950 -15.432 -2.920 1.00 98.44 91 SER A O 1
ATOM 695 N N . VAL A 1 92 ? 0.550 -14.131 -3.979 1.00 98.50 92 VAL A N 1
ATOM 696 C CA . VAL A 1 92 ? 1.219 -13.662 -2.757 1.00 98.50 92 VAL A CA 1
ATOM 697 C C . VAL A 1 92 ? 0.429 -12.551 -2.066 1.00 98.50 92 VAL A C 1
ATOM 699 O O . VAL A 1 92 ? 0.405 -12.508 -0.837 1.00 98.50 92 VAL A O 1
ATOM 702 N N . ARG A 1 93 ? -0.263 -11.677 -2.810 1.00 98.69 93 ARG A N 1
ATOM 703 C CA . ARG A 1 93 ? -1.185 -10.700 -2.201 1.00 98.69 93 ARG A CA 1
ATOM 704 C C . ARG A 1 93 ? -2.326 -11.413 -1.472 1.00 98.69 93 ARG A C 1
ATOM 706 O O . ARG A 1 93 ? -2.580 -11.100 -0.313 1.00 98.69 93 ARG A O 1
ATOM 713 N N . ASP A 1 94 ? -2.905 -12.446 -2.081 1.00 98.62 94 ASP A N 1
ATOM 714 C CA . ASP A 1 94 ? -3.951 -13.278 -1.474 1.00 98.62 94 ASP A CA 1
ATOM 715 C C . ASP A 1 94 ? -3.438 -14.066 -0.259 1.00 98.62 94 ASP A C 1
ATOM 717 O O . ASP A 1 94 ? -4.151 -14.252 0.728 1.00 98.62 94 ASP A O 1
ATOM 721 N N . GLU A 1 95 ? -2.195 -14.557 -0.311 1.00 98.56 95 GLU A N 1
ATOM 722 C CA . GLU A 1 95 ? -1.528 -15.192 0.830 1.00 98.56 95 GLU A CA 1
ATOM 723 C C . GLU A 1 95 ? -1.433 -14.230 2.022 1.00 98.56 95 GLU A C 1
ATOM 725 O O . GLU A 1 95 ? -1.830 -14.590 3.132 1.00 98.56 95 GLU A O 1
ATOM 730 N N . VAL A 1 96 ? -0.953 -13.005 1.784 1.00 98.69 96 VAL A N 1
ATOM 731 C CA . VAL A 1 96 ? -0.812 -11.965 2.812 1.00 98.69 96 VAL A CA 1
ATOM 732 C C . VAL A 1 96 ? -2.173 -11.526 3.354 1.00 98.69 96 VAL A C 1
ATOM 734 O O . VAL A 1 96 ? -2.331 -11.476 4.574 1.00 98.69 96 VAL A O 1
ATOM 737 N N . ARG A 1 97 ? -3.159 -11.282 2.479 1.00 98.75 97 ARG A N 1
ATOM 738 C CA . ARG A 1 97 ? -4.546 -10.957 2.851 1.00 98.75 97 ARG A CA 1
ATOM 739 C C . ARG A 1 97 ? -5.101 -11.989 3.831 1.00 98.75 97 ARG A C 1
ATOM 741 O O . ARG A 1 97 ? -5.405 -11.653 4.974 1.00 98.75 97 ARG A O 1
ATOM 748 N N . ARG A 1 98 ? -5.098 -13.270 3.438 1.00 98.69 98 ARG A N 1
ATOM 749 C CA . ARG A 1 98 ? -5.577 -14.378 4.286 1.00 98.69 98 ARG A CA 1
ATOM 750 C C . ARG A 1 98 ? -4.828 -14.469 5.613 1.00 98.69 98 ARG A C 1
ATOM 752 O O . ARG A 1 98 ? -5.412 -14.846 6.623 1.00 98.69 98 ARG A O 1
ATOM 759 N N . ALA A 1 99 ? -3.525 -14.193 5.627 1.00 98.56 99 ALA A N 1
ATOM 760 C CA . ALA A 1 99 ? -2.733 -14.246 6.852 1.00 98.56 99 ALA A CA 1
ATOM 761 C C . ALA A 1 99 ? -3.083 -13.122 7.839 1.00 98.56 99 ALA A C 1
ATOM 763 O O . ALA A 1 99 ? -2.955 -13.341 9.042 1.00 98.56 99 ALA A O 1
ATOM 764 N N . ILE A 1 100 ? -3.487 -11.949 7.346 1.00 98.50 100 ILE A N 1
ATOM 765 C CA . ILE A 1 100 ? -3.892 -10.794 8.157 1.00 98.50 100 ILE A CA 1
ATOM 766 C C . ILE A 1 100 ? -5.326 -10.964 8.662 1.00 98.50 100 ILE A C 1
ATOM 768 O O . ILE A 1 100 ? -5.562 -10.827 9.858 1.00 98.50 100 ILE A O 1
ATOM 772 N N . GLU A 1 101 ? -6.254 -11.356 7.790 1.00 97.94 101 GLU A N 1
ATOM 773 C CA . GLU A 1 101 ? -7.674 -11.533 8.136 1.00 97.94 101 GLU A CA 1
ATOM 774 C C . GLU A 1 101 ? -7.899 -12.610 9.210 1.00 97.94 101 GLU A C 1
ATOM 776 O O . GLU A 1 101 ? -8.798 -12.489 10.039 1.00 97.94 101 GLU A O 1
ATOM 781 N N . ARG A 1 102 ? -7.029 -13.630 9.285 1.00 97.81 102 ARG A N 1
ATOM 782 C CA . ARG A 1 102 ? -7.040 -14.633 10.372 1.00 97.81 102 ARG A CA 1
ATOM 783 C C . ARG A 1 102 ? -6.830 -14.050 11.773 1.00 97.81 102 ARG A C 1
ATOM 785 O O . ARG A 1 102 ? -7.141 -14.731 12.744 1.00 97.81 102 ARG A O 1
ATOM 792 N N . GLU A 1 103 ? -6.289 -12.840 11.888 1.00 96.25 103 GLU A N 1
ATOM 793 C CA . GLU A 1 103 ? -6.074 -12.148 13.165 1.00 96.25 103 GLU A CA 1
ATOM 794 C C . GLU A 1 103 ? -7.245 -11.198 13.515 1.00 96.25 103 GLU A C 1
ATOM 796 O O . GLU A 1 103 ? -7.080 -10.342 14.379 1.00 96.25 103 GLU A O 1
ATOM 801 N N . ASP A 1 104 ? -8.408 -11.321 12.850 1.00 95.69 104 ASP A N 1
ATOM 802 C CA . ASP A 1 104 ? -9.560 -10.400 12.971 1.00 95.69 104 ASP A CA 1
ATOM 803 C C . ASP A 1 104 ? -9.193 -8.945 12.606 1.00 95.69 104 ASP A C 1
ATOM 805 O O . ASP A 1 104 ? -9.604 -7.970 13.245 1.00 95.69 104 ASP A O 1
ATOM 809 N N . VAL A 1 105 ? -8.363 -8.804 11.568 1.00 97.69 105 VAL A N 1
ATOM 810 C CA . VAL A 1 105 ? -7.894 -7.524 11.032 1.00 97.69 105 VAL A CA 1
ATOM 811 C C . VAL A 1 105 ? -8.352 -7.362 9.588 1.00 97.69 105 VAL A C 1
ATOM 813 O O . VAL A 1 105 ? -8.112 -8.226 8.750 1.00 97.69 105 VAL A O 1
ATOM 816 N N . GLU A 1 106 ? -8.926 -6.202 9.282 1.00 98.19 106 GLU A N 1
ATOM 817 C CA . GLU A 1 106 ? -9.327 -5.825 7.925 1.00 98.19 106 GLU A CA 1
ATOM 818 C C . GLU A 1 106 ? -8.111 -5.578 7.019 1.00 98.19 106 GLU A C 1
ATOM 820 O O . GLU A 1 106 ? -7.199 -4.809 7.361 1.00 98.19 106 GLU A O 1
ATOM 825 N N . PHE A 1 107 ? -8.119 -6.210 5.844 1.00 98.69 107 PHE A N 1
ATOM 826 C CA . PHE A 1 107 ? -7.143 -6.010 4.777 1.00 98.69 107 PHE A CA 1
ATOM 827 C C . PHE A 1 107 ? -7.823 -5.340 3.582 1.00 98.69 107 PHE A C 1
ATOM 829 O O . PHE A 1 107 ? -8.763 -5.879 3.007 1.00 98.69 107 PHE A O 1
ATOM 836 N N . ILE A 1 108 ? -7.323 -4.169 3.196 1.00 98.75 108 ILE A N 1
ATOM 837 C CA . ILE A 1 108 ? -7.895 -3.323 2.151 1.00 98.75 108 ILE A CA 1
ATOM 838 C C . ILE A 1 108 ? -6.873 -3.210 1.024 1.00 98.75 108 ILE A C 1
ATOM 840 O O . ILE A 1 108 ? -5.855 -2.529 1.168 1.00 98.75 108 ILE A O 1
ATOM 844 N N . GLU A 1 109 ? -7.126 -3.877 -0.098 1.00 98.88 109 GLU A N 1
ATOM 845 C CA . GLU A 1 109 ? -6.266 -3.810 -1.279 1.00 98.88 109 GLU A CA 1
ATOM 846 C C . GLU A 1 109 ? -6.642 -2.623 -2.155 1.00 98.88 109 GLU A C 1
ATOM 848 O O . GLU A 1 109 ? -7.738 -2.551 -2.709 1.00 98.88 109 GLU A O 1
ATOM 853 N N . VAL A 1 110 ? -5.695 -1.703 -2.312 1.00 98.88 110 VAL A N 1
ATOM 854 C CA . VAL A 1 110 ? -5.836 -0.548 -3.192 1.00 98.88 110 VAL A CA 1
ATOM 855 C C . VAL A 1 110 ? -5.008 -0.784 -4.440 1.00 98.88 110 VAL A C 1
ATOM 857 O O . VAL A 1 110 ? -3.772 -0.815 -4.391 1.00 98.88 110 VAL A O 1
ATOM 860 N N . PHE A 1 111 ? -5.684 -0.901 -5.577 1.00 98.81 111 PHE A N 1
ATOM 861 C CA . PHE A 1 111 ? -5.025 -0.909 -6.867 1.00 98.81 111 PHE A CA 1
ATOM 862 C C . PHE A 1 111 ? -4.716 0.525 -7.307 1.00 98.81 111 PHE A C 1
ATOM 864 O O . PHE A 1 111 ? -5.594 1.278 -7.726 1.00 98.81 111 PHE A O 1
ATOM 871 N N . VAL A 1 112 ? -3.440 0.893 -7.223 1.00 98.69 112 VAL A N 1
ATOM 872 C CA . VAL A 1 112 ? -2.908 2.158 -7.731 1.00 98.69 112 VAL A CA 1
ATOM 873 C C . VAL A 1 112 ? -2.588 1.980 -9.211 1.00 98.69 112 VAL A C 1
ATOM 875 O O . VAL A 1 112 ? -1.473 1.601 -9.593 1.00 98.69 112 VAL A O 1
ATOM 878 N N . LYS A 1 113 ? -3.610 2.195 -10.036 1.00 98.56 113 LYS A N 1
ATOM 879 C CA . LYS A 1 113 ? -3.594 1.953 -11.473 1.00 98.56 113 LYS A CA 1
ATOM 880 C C . LYS A 1 113 ? -3.006 3.155 -12.203 1.00 98.56 113 LYS A C 1
ATOM 882 O O . LYS A 1 113 ? -3.380 4.297 -11.959 1.00 98.56 113 LYS A O 1
ATOM 887 N N . CYS A 1 114 ? -2.067 2.883 -13.101 1.00 97.81 114 CYS A N 1
ATOM 888 C CA . CYS A 1 114 ? -1.528 3.867 -14.030 1.00 97.81 114 CYS A CA 1
ATOM 889 C C . CYS A 1 114 ? -0.971 3.121 -15.253 1.00 97.81 114 CYS A C 1
ATOM 891 O O . CYS A 1 114 ? -0.186 2.182 -15.066 1.00 97.81 114 CYS A O 1
ATOM 893 N N . PRO A 1 115 ? -1.357 3.489 -16.488 1.00 96.31 115 PRO A N 1
ATOM 894 C CA . PRO A 1 115 ? -0.862 2.837 -17.694 1.00 96.31 115 PRO A CA 1
ATOM 895 C C . PRO A 1 115 ? 0.660 2.923 -17.821 1.00 96.31 115 PRO A C 1
ATOM 897 O O . PRO A 1 115 ? 1.262 3.969 -17.577 1.00 96.31 115 PRO A O 1
ATOM 900 N N . ILE A 1 116 ? 1.289 1.841 -18.285 1.00 93.81 116 ILE A N 1
ATOM 901 C CA . ILE A 1 116 ? 2.749 1.783 -18.422 1.00 93.81 116 ILE A CA 1
ATOM 902 C C . ILE A 1 116 ? 3.319 2.871 -19.339 1.00 93.81 116 ILE A C 1
ATOM 904 O O . ILE A 1 116 ? 4.406 3.367 -19.066 1.00 93.81 116 ILE A O 1
ATOM 908 N N . ALA A 1 117 ? 2.581 3.278 -20.377 1.00 94.00 117 ALA A N 1
ATOM 909 C CA . ALA A 1 117 ? 2.990 4.359 -21.273 1.00 94.00 117 ALA A CA 1
ATOM 910 C C . ALA A 1 117 ? 3.186 5.679 -20.507 1.00 94.00 117 ALA A C 1
ATOM 912 O O . ALA A 1 117 ? 4.246 6.290 -20.594 1.00 94.00 117 ALA A O 1
ATOM 913 N N . VAL A 1 118 ? 2.226 6.042 -19.651 1.00 95.94 118 VAL A N 1
ATOM 914 C CA . VAL A 1 118 ? 2.306 7.234 -18.791 1.00 95.94 118 VAL A CA 1
ATOM 915 C C . VAL A 1 118 ? 3.453 7.107 -17.782 1.00 95.94 118 VAL A C 1
ATOM 917 O O . VAL A 1 118 ? 4.165 8.069 -17.505 1.00 95.94 118 VAL A O 1
ATOM 920 N N . LEU A 1 119 ? 3.675 5.911 -17.228 1.00 95.69 119 LEU A N 1
ATOM 921 C CA . LEU A 1 119 ? 4.785 5.665 -16.300 1.00 95.69 119 LEU A CA 1
ATOM 922 C C . LEU A 1 119 ? 6.155 5.783 -16.971 1.00 95.69 119 LEU A C 1
ATOM 924 O O . LEU A 1 119 ? 7.081 6.326 -16.367 1.00 95.69 119 LEU A O 1
ATOM 928 N N . ALA A 1 120 ? 6.272 5.310 -18.211 1.00 93.88 120 ALA A N 1
ATOM 929 C CA . ALA A 1 120 ? 7.480 5.419 -19.014 1.00 93.88 120 ALA A CA 1
ATOM 930 C C . ALA A 1 120 ? 7.766 6.864 -19.445 1.00 93.88 120 ALA A C 1
ATOM 932 O O . ALA A 1 120 ? 8.929 7.236 -19.550 1.00 93.88 120 ALA A O 1
ATOM 933 N N . GLU A 1 121 ? 6.737 7.692 -19.640 1.00 94.06 121 GLU A N 1
ATOM 934 C CA . GLU A 1 121 ? 6.901 9.136 -19.854 1.00 94.06 121 GLU A CA 1
ATOM 935 C C . GLU A 1 121 ? 7.367 9.856 -18.582 1.00 94.06 121 GLU A C 1
ATOM 937 O O . GLU A 1 121 ? 8.260 10.701 -18.637 1.00 94.06 121 GLU A O 1
ATOM 942 N N . ARG A 1 122 ? 6.789 9.509 -17.422 1.00 91.69 122 ARG A N 1
ATOM 943 C CA . ARG A 1 122 ? 7.171 10.092 -16.123 1.00 91.69 122 ARG A CA 1
ATOM 944 C C . ARG A 1 122 ? 8.601 9.726 -15.724 1.00 91.69 122 ARG A C 1
ATOM 946 O O . ARG A 1 122 ? 9.274 10.541 -15.103 1.00 91.69 122 ARG A O 1
ATOM 953 N N . ASP A 1 123 ? 8.986 8.472 -15.974 1.00 90.38 123 ASP A N 1
ATOM 954 C CA . ASP A 1 123 ? 10.243 7.793 -15.622 1.00 90.38 123 ASP A CA 1
ATOM 955 C C . ASP A 1 123 ? 11.021 8.393 -14.440 1.00 90.38 123 ASP A C 1
ATOM 957 O O . ASP A 1 123 ? 12.216 8.677 -14.515 1.00 90.38 123 ASP A O 1
ATOM 961 N N . VAL A 1 124 ? 10.336 8.560 -13.306 1.00 84.19 124 VAL A N 1
ATOM 962 C CA . VAL A 1 124 ? 10.839 9.286 -12.124 1.00 84.19 124 VAL A CA 1
ATOM 963 C C . VAL A 1 124 ? 12.186 8.746 -11.623 1.00 84.19 124 VAL A C 1
ATOM 965 O O . VAL A 1 124 ? 12.956 9.464 -10.991 1.00 84.19 124 VAL A O 1
ATOM 968 N N . LYS A 1 125 ? 12.468 7.466 -11.893 1.00 85.38 125 LYS A N 1
ATOM 969 C CA . LYS A 1 125 ? 13.686 6.767 -11.466 1.00 85.38 125 LYS A CA 1
ATOM 970 C C . LYS A 1 125 ? 14.659 6.467 -12.618 1.00 85.38 125 LYS A C 1
ATOM 972 O O . LYS A 1 125 ? 15.695 5.862 -12.364 1.00 85.38 125 LYS A O 1
ATOM 977 N N . GLY A 1 126 ? 14.333 6.825 -13.862 1.00 90.69 126 GLY A N 1
ATOM 978 C CA . GLY A 1 126 ? 15.111 6.452 -15.052 1.00 90.69 126 GLY A CA 1
ATOM 979 C C . GLY A 1 126 ? 15.094 4.949 -15.379 1.00 90.69 126 GLY A C 1
ATOM 980 O O . GLY A 1 126 ? 15.896 4.481 -16.184 1.00 90.69 126 GLY A O 1
ATOM 981 N N . LEU A 1 127 ? 14.240 4.165 -14.713 1.00 91.00 127 LEU A N 1
ATOM 982 C CA . LEU A 1 127 ? 14.238 2.703 -14.793 1.00 91.00 127 LEU A CA 1
ATOM 983 C C . LEU A 1 127 ? 13.438 2.191 -15.991 1.00 91.00 127 LEU A C 1
ATOM 985 O O . LEU A 1 127 ? 13.771 1.134 -16.525 1.00 91.00 127 LEU A O 1
ATOM 989 N N . TYR A 1 128 ? 12.402 2.918 -16.420 1.00 93.38 128 TYR A N 1
ATOM 990 C CA . TYR A 1 128 ? 11.603 2.520 -17.578 1.00 93.38 128 TYR A CA 1
ATOM 991 C C . TYR A 1 128 ? 12.420 2.618 -18.859 1.00 93.38 128 TYR A C 1
ATOM 993 O O . TYR A 1 128 ? 12.404 1.680 -19.654 1.00 93.38 128 TYR A O 1
ATOM 1001 N N . LYS A 1 129 ? 13.201 3.689 -19.030 1.00 92.19 129 LYS A N 1
ATOM 1002 C CA . LYS A 1 129 ? 14.108 3.838 -20.171 1.00 92.19 129 LYS A CA 1
ATOM 1003 C C . LYS A 1 129 ? 15.103 2.680 -20.271 1.00 92.19 129 LYS A C 1
ATOM 1005 O O . LYS A 1 129 ? 15.283 2.112 -21.345 1.00 92.19 129 LYS A O 1
ATOM 1010 N N . GLU A 1 130 ? 15.722 2.304 -19.154 1.00 92.38 130 GLU A N 1
ATOM 1011 C CA . GLU A 1 130 ? 16.684 1.196 -19.109 1.00 92.38 130 GLU A CA 1
ATOM 1012 C C . GLU A 1 130 ? 16.022 -0.167 -19.354 1.00 92.38 130 GLU A C 1
ATOM 1014 O O . GLU A 1 130 ? 16.580 -1.013 -20.057 1.00 92.38 130 GLU A O 1
ATOM 1019 N N . ALA A 1 131 ? 14.815 -0.380 -18.823 1.00 92.56 131 ALA A N 1
ATOM 1020 C CA . ALA A 1 131 ? 14.046 -1.602 -19.038 1.00 92.56 131 ALA A CA 1
ATOM 1021 C C . ALA A 1 131 ? 13.595 -1.759 -20.497 1.00 92.56 131 ALA A C 1
ATOM 1023 O O . ALA A 1 131 ? 13.778 -2.827 -21.079 1.00 92.56 131 ALA A O 1
ATOM 1024 N N . LEU A 1 132 ? 13.060 -0.696 -21.105 1.00 90.88 132 LEU A N 1
ATOM 1025 C CA . LEU A 1 132 ? 12.619 -0.687 -22.505 1.00 90.88 132 LEU A CA 1
ATOM 1026 C C . LEU A 1 132 ? 13.793 -0.827 -23.482 1.00 90.88 132 LEU A C 1
ATOM 1028 O O . LEU A 1 132 ? 13.645 -1.438 -24.535 1.00 90.88 132 LEU A O 1
ATOM 1032 N N . ALA A 1 133 ? 14.978 -0.333 -23.113 1.00 92.56 133 ALA A N 1
ATOM 1033 C CA . ALA A 1 133 ? 16.217 -0.561 -23.855 1.00 92.56 133 ALA A CA 1
ATOM 1034 C C . ALA A 1 133 ? 16.804 -1.978 -23.662 1.00 92.56 133 ALA A C 1
ATOM 1036 O O . ALA A 1 133 ? 17.878 -2.270 -24.186 1.00 92.56 133 ALA A O 1
ATOM 1037 N N . GLY A 1 134 ? 16.157 -2.848 -22.875 1.00 90.69 134 GLY A N 1
ATOM 1038 C CA . GLY A 1 134 ? 16.616 -4.213 -22.595 1.00 90.69 134 GLY A CA 1
ATOM 1039 C C . GLY A 1 134 ? 17.817 -4.307 -21.646 1.00 90.69 134 GLY A C 1
ATOM 1040 O O . GLY A 1 134 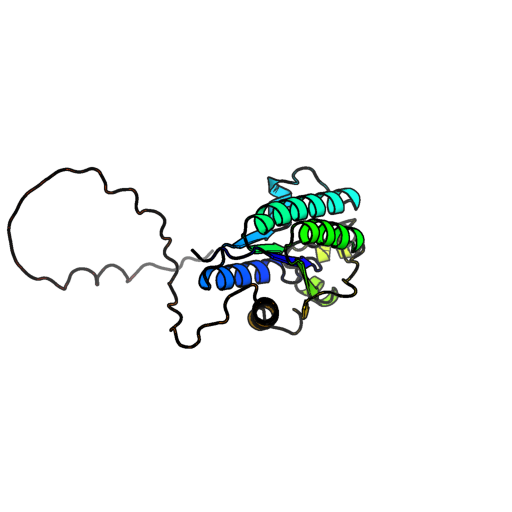? 18.344 -5.400 -21.432 1.00 90.69 134 GLY A O 1
ATOM 1041 N N . ARG A 1 135 ? 18.252 -3.186 -21.055 1.00 91.06 135 ARG A N 1
ATOM 1042 C CA . ARG A 1 135 ? 19.402 -3.119 -20.136 1.00 91.06 135 ARG A CA 1
ATOM 1043 C C . ARG A 1 135 ? 19.040 -3.509 -18.704 1.00 91.06 135 ARG A C 1
ATOM 1045 O O . ARG A 1 135 ? 19.909 -3.963 -17.963 1.00 91.06 135 ARG A O 1
ATOM 1052 N N . LEU A 1 136 ? 17.762 -3.407 -18.334 1.00 88.31 136 LEU A N 1
ATOM 1053 C CA . LEU A 1 136 ? 17.236 -3.857 -17.044 1.00 88.31 136 LEU A CA 1
ATOM 1054 C C . LEU A 1 136 ? 16.280 -5.046 -17.230 1.00 88.31 136 LEU A C 1
ATOM 1056 O O . LEU A 1 136 ? 15.116 -4.885 -17.597 1.00 88.31 136 LEU A O 1
ATOM 1060 N N . LYS A 1 137 ? 16.784 -6.259 -16.974 1.00 88.50 137 LYS A N 1
ATOM 1061 C CA . LYS A 1 137 ? 15.995 -7.500 -17.039 1.00 88.50 137 LYS A CA 1
ATOM 1062 C C . LYS A 1 137 ? 15.117 -7.677 -15.798 1.00 88.50 137 LYS A C 1
ATOM 1064 O O . LYS A 1 137 ? 15.477 -7.238 -14.708 1.00 88.50 137 LYS A O 1
ATOM 1069 N N . GLY A 1 138 ? 13.990 -8.369 -15.962 1.00 88.25 138 GLY A N 1
ATOM 1070 C CA . GLY A 1 138 ? 13.066 -8.688 -14.872 1.00 88.25 138 GLY A CA 1
ATOM 1071 C C . GLY A 1 138 ? 12.353 -7.459 -14.306 1.00 88.25 138 GLY A C 1
ATOM 1072 O O . GLY A 1 138 ? 12.008 -7.439 -13.127 1.00 88.25 138 GLY A O 1
ATOM 1073 N N . PHE A 1 139 ? 12.183 -6.403 -15.105 1.00 92.75 139 PHE A N 1
ATOM 1074 C CA . PHE A 1 139 ? 11.499 -5.190 -14.674 1.00 92.75 139 PHE A CA 1
ATOM 1075 C C . PHE A 1 139 ? 9.984 -5.357 -14.811 1.00 92.75 139 PHE A C 1
ATOM 1077 O O . PHE A 1 139 ? 9.467 -5.601 -15.904 1.00 92.75 139 PHE A O 1
ATOM 1084 N N . THR A 1 140 ? 9.279 -5.221 -13.689 1.00 93.19 140 THR A N 1
ATOM 1085 C CA . THR A 1 140 ? 7.837 -5.460 -13.591 1.00 93.19 140 THR A CA 1
ATOM 1086 C C . THR A 1 140 ? 7.040 -4.539 -14.519 1.00 93.19 140 THR A C 1
ATOM 1088 O O . THR A 1 140 ? 7.201 -3.320 -14.482 1.00 93.19 140 THR A O 1
ATOM 1091 N N . GLY A 1 141 ? 6.157 -5.130 -15.321 1.00 90.88 141 GLY A N 1
ATOM 1092 C CA . GLY A 1 141 ? 5.373 -4.474 -16.366 1.00 90.88 141 GLY A CA 1
ATOM 1093 C C . GLY A 1 141 ? 6.056 -4.432 -17.738 1.00 90.88 141 GLY A C 1
ATOM 1094 O O . GLY A 1 141 ? 5.374 -4.164 -18.718 1.00 90.88 141 GLY A O 1
ATOM 1095 N N . VAL A 1 142 ? 7.364 -4.714 -17.834 1.00 91.75 142 VAL A N 1
ATOM 1096 C CA . VAL A 1 142 ? 8.112 -4.730 -19.110 1.00 91.75 142 VAL A CA 1
ATOM 1097 C C . VAL A 1 142 ? 8.596 -6.139 -19.450 1.00 91.75 142 VAL A C 1
ATOM 1099 O O . VAL A 1 142 ? 8.167 -6.715 -20.441 1.00 91.75 142 VAL A O 1
ATOM 1102 N N . SER A 1 143 ? 9.492 -6.699 -18.631 1.00 90.50 143 SER A N 1
ATOM 1103 C CA . SER A 1 143 ? 10.093 -8.030 -18.839 1.00 90.50 143 SER A CA 1
ATOM 1104 C C . SER A 1 143 ? 9.741 -9.043 -17.742 1.00 90.50 143 SER A C 1
ATOM 1106 O O . SER A 1 143 ? 10.168 -10.190 -17.808 1.00 90.50 143 SER A O 1
ATOM 1108 N N . ASP A 1 144 ? 8.955 -8.626 -16.749 1.00 93.31 144 ASP A N 1
ATOM 1109 C CA . ASP A 1 144 ? 8.370 -9.439 -15.675 1.00 93.31 144 ASP A CA 1
ATOM 1110 C C . ASP A 1 144 ? 6.894 -9.018 -15.526 1.00 93.31 144 ASP A C 1
ATOM 1112 O O . ASP A 1 144 ? 6.613 -7.819 -15.637 1.00 93.31 144 ASP A O 1
ATOM 1116 N N . PRO A 1 145 ? 5.924 -9.930 -15.339 1.00 95.19 145 PRO A N 1
ATOM 1117 C CA . PRO A 1 145 ? 4.511 -9.559 -15.339 1.00 95.19 145 PRO A CA 1
ATOM 1118 C C . PRO A 1 145 ? 4.106 -8.735 -14.111 1.00 95.19 145 PRO A C 1
ATOM 1120 O O . PRO A 1 145 ? 4.680 -8.840 -13.028 1.00 95.19 145 PRO A O 1
ATOM 1123 N N . TYR A 1 146 ? 3.049 -7.944 -14.283 1.00 97.75 146 TYR A N 1
ATOM 1124 C CA . TYR A 1 146 ? 2.250 -7.404 -13.189 1.00 97.75 146 TYR A CA 1
ATOM 1125 C C . TYR A 1 146 ? 0.838 -7.968 -13.316 1.00 97.75 146 TYR A C 1
ATOM 1127 O O . TYR A 1 146 ? 0.142 -7.701 -14.293 1.00 97.75 146 TYR A O 1
ATOM 1135 N N . GLU A 1 147 ? 0.422 -8.776 -12.351 1.00 98.31 147 GLU A N 1
ATOM 1136 C CA . GLU A 1 147 ? -0.917 -9.343 -12.309 1.00 98.31 147 GLU A CA 1
ATOM 1137 C C . GLU A 1 147 ? -1.845 -8.365 -11.590 1.00 98.31 147 GLU A C 1
ATOM 1139 O O . GLU A 1 147 ? -1.871 -8.313 -10.353 1.00 98.31 147 GLU A O 1
ATOM 1144 N N . GLU A 1 148 ? -2.607 -7.585 -12.361 1.00 98.38 148 GLU A N 1
ATOM 1145 C CA . GLU A 1 148 ? -3.591 -6.653 -11.803 1.00 98.38 148 GLU A CA 1
ATOM 1146 C C . GLU A 1 148 ? -4.548 -7.379 -10.834 1.00 98.38 148 GLU A C 1
ATOM 1148 O O . GLU A 1 148 ? -4.939 -8.529 -11.101 1.00 98.38 148 GLU A O 1
ATOM 1153 N N . PRO A 1 149 ? -4.906 -6.763 -9.689 1.00 97.94 149 PRO A N 1
ATOM 1154 C CA . PRO A 1 149 ? -5.920 -7.311 -8.792 1.00 97.94 149 PRO A CA 1
ATOM 1155 C C . PRO A 1 149 ? -7.246 -7.519 -9.530 1.00 97.94 149 PRO A C 1
ATOM 1157 O O . PRO A 1 149 ? -7.684 -6.641 -10.268 1.00 97.94 149 PRO A O 1
ATOM 1160 N N . LEU A 1 150 ? -7.889 -8.673 -9.332 1.00 97.31 150 LEU A N 1
ATOM 1161 C CA . LEU A 1 150 ? -9.173 -8.977 -9.982 1.00 97.31 150 LEU A CA 1
ATOM 1162 C C . LEU A 1 150 ? -10.364 -8.339 -9.257 1.00 97.31 150 LEU A C 1
ATOM 1164 O O . LEU A 1 150 ? -11.348 -7.981 -9.893 1.00 97.31 150 LEU A O 1
ATOM 1168 N N . ALA A 1 151 ? -10.264 -8.207 -7.935 1.00 97.12 151 ALA A N 1
ATOM 1169 C CA . ALA A 1 151 ? -11.285 -7.617 -7.079 1.00 97.12 151 ALA A CA 1
ATOM 1170 C C . ALA A 1 151 ? -10.617 -6.796 -5.959 1.00 97.12 151 ALA A C 1
ATOM 1172 O O . ALA A 1 151 ? -10.669 -7.196 -4.796 1.00 97.12 151 ALA A O 1
ATOM 1173 N N . PRO A 1 152 ? -9.905 -5.703 -6.296 1.00 98.31 152 PRO A N 1
ATOM 1174 C CA . PRO A 1 152 ? -9.375 -4.805 -5.278 1.00 98.31 152 PRO A CA 1
ATOM 1175 C C . PRO A 1 152 ? -10.528 -4.116 -4.540 1.00 98.31 152 PRO A C 1
ATOM 1177 O O . PRO A 1 152 ? -11.568 -3.830 -5.132 1.00 98.31 152 PRO A O 1
ATOM 1180 N N . ASP A 1 153 ? -10.318 -3.803 -3.265 1.00 98.69 153 ASP A N 1
ATOM 1181 C CA . ASP A 1 153 ? -11.284 -3.064 -2.450 1.00 98.69 153 ASP A CA 1
ATOM 1182 C C . ASP A 1 153 ? -11.442 -1.618 -2.948 1.00 98.69 153 ASP A C 1
ATOM 1184 O O . ASP A 1 153 ? -12.536 -1.063 -2.935 1.00 98.69 153 ASP A O 1
ATOM 1188 N N . VAL A 1 154 ? -10.347 -1.013 -3.424 1.00 98.75 154 VAL A N 1
ATOM 1189 C CA . VAL A 1 154 ? -10.333 0.339 -4.000 1.00 98.75 154 VAL A CA 1
ATOM 1190 C C . VAL A 1 154 ? -9.479 0.362 -5.263 1.00 98.75 154 VAL A C 1
ATOM 1192 O O . VAL A 1 154 ? -8.395 -0.219 -5.302 1.00 98.75 154 VAL A O 1
ATOM 1195 N N . ILE A 1 155 ? -9.922 1.094 -6.283 1.00 98.69 155 ILE A N 1
ATOM 1196 C CA . ILE A 1 155 ? -9.118 1.424 -7.465 1.00 98.69 155 ILE A CA 1
ATOM 1197 C C . ILE A 1 155 ? -8.941 2.939 -7.506 1.00 98.69 155 ILE A C 1
ATOM 1199 O O . ILE A 1 155 ? -9.908 3.671 -7.317 1.00 98.69 155 ILE A O 1
ATOM 1203 N N . VAL A 1 156 ? -7.712 3.391 -7.754 1.00 98.62 156 VAL A N 1
ATOM 1204 C CA . VAL A 1 156 ? -7.395 4.798 -8.035 1.00 98.62 156 VAL A CA 1
ATOM 1205 C C . VAL A 1 156 ? -6.608 4.887 -9.340 1.00 98.62 156 VAL A C 1
ATOM 1207 O O . VAL A 1 156 ? -5.638 4.147 -9.526 1.00 98.62 156 VAL A O 1
ATOM 1210 N N . GLU A 1 157 ? -7.025 5.765 -10.251 1.00 98.38 157 GLU A N 1
ATOM 1211 C CA . GLU A 1 157 ? -6.410 5.953 -11.573 1.00 98.38 157 GLU A CA 1
ATOM 1212 C C . GLU A 1 157 ? -5.506 7.195 -11.568 1.00 98.38 157 GLU A C 1
ATOM 1214 O O . GLU A 1 157 ? -5.936 8.315 -11.841 1.00 98.38 157 GLU A O 1
ATOM 1219 N N . THR A 1 158 ? -4.219 7.027 -11.243 1.00 97.56 158 THR A N 1
ATOM 1220 C CA . THR A 1 158 ? -3.306 8.158 -10.959 1.00 97.56 158 THR A CA 1
ATOM 1221 C C . THR A 1 158 ? -2.793 8.893 -12.200 1.00 97.56 158 THR A C 1
ATOM 1223 O O . THR A 1 158 ? -1.992 9.828 -12.101 1.00 97.56 158 THR A O 1
ATOM 1226 N N . ASP A 1 159 ? -3.204 8.470 -13.392 1.00 97.12 159 ASP A N 1
ATOM 1227 C CA . ASP A 1 159 ? -3.099 9.230 -14.639 1.00 97.12 159 ASP A CA 1
ATOM 1228 C C . ASP A 1 159 ? -4.282 10.186 -14.863 1.00 97.12 159 ASP A C 1
ATOM 1230 O O . ASP A 1 159 ? -4.164 11.114 -15.661 1.00 97.12 159 ASP A O 1
ATOM 1234 N N . ARG A 1 160 ? -5.391 9.996 -14.140 1.00 97.56 160 ARG A N 1
ATOM 1235 C CA . ARG A 1 160 ? -6.650 10.745 -14.294 1.00 97.56 160 ARG A CA 1
ATOM 1236 C C . ARG A 1 160 ? -7.051 11.527 -13.051 1.00 97.56 160 ARG A C 1
ATOM 1238 O O . ARG A 1 160 ? -7.800 12.495 -13.145 1.00 97.56 160 ARG A O 1
ATOM 1245 N N . GLU A 1 161 ? -6.549 11.118 -11.898 1.00 97.38 161 GLU A N 1
ATOM 1246 C CA . GLU A 1 161 ? -6.857 11.699 -10.600 1.00 97.38 161 GLU A CA 1
ATOM 1247 C C . GLU A 1 161 ? -5.667 12.488 -10.048 1.00 97.38 161 GLU A C 1
ATOM 1249 O O . GLU A 1 161 ? -4.500 12.146 -10.267 1.00 97.38 161 GLU A O 1
ATOM 1254 N N . THR A 1 162 ? -5.955 13.530 -9.266 1.00 97.88 162 THR A N 1
ATOM 1255 C CA . THR A 1 162 ? -4.927 14.140 -8.416 1.00 97.88 162 THR A CA 1
ATOM 1256 C C . THR A 1 162 ? -4.664 13.259 -7.197 1.00 97.88 162 THR A C 1
ATOM 1258 O O . THR A 1 162 ? -5.512 12.466 -6.784 1.00 97.88 162 THR A O 1
ATOM 1261 N N . VAL A 1 163 ? -3.505 13.444 -6.561 1.00 96.81 163 VAL A N 1
ATOM 1262 C CA . VAL A 1 163 ? -3.139 12.709 -5.340 1.00 96.81 163 VAL A CA 1
ATOM 1263 C C . VAL A 1 163 ? -4.185 12.917 -4.235 1.00 96.81 163 VAL A C 1
ATOM 1265 O O . VAL A 1 163 ? -4.541 11.971 -3.533 1.00 96.81 163 VAL A O 1
ATOM 1268 N N . GLU A 1 164 ? -4.724 14.130 -4.104 1.00 96.94 164 GLU A N 1
ATOM 1269 C CA . GLU A 1 164 ? -5.760 14.482 -3.129 1.00 96.94 164 GLU A CA 1
ATOM 1270 C C . GLU A 1 164 ? -7.073 13.749 -3.420 1.00 96.94 164 GLU A C 1
ATOM 1272 O O . GLU A 1 164 ? -7.693 13.215 -2.497 1.00 96.94 164 GLU A O 1
ATOM 1277 N N . SER A 1 165 ? -7.472 13.672 -4.694 1.00 97.88 165 SER A N 1
ATOM 1278 C CA . SER A 1 165 ? -8.680 12.964 -5.118 1.00 97.88 165 SER A CA 1
ATOM 1279 C C . SER A 1 165 ? -8.564 11.464 -4.844 1.00 97.88 165 SER A C 1
ATOM 1281 O O . SER A 1 165 ? -9.420 10.923 -4.143 1.00 97.88 165 SER A O 1
ATOM 1283 N N . SER A 1 166 ? -7.477 10.819 -5.279 1.00 98.50 166 SER A N 1
ATOM 1284 C CA . SER A 1 166 ? -7.217 9.401 -5.000 1.00 98.50 166 SER A CA 1
ATOM 1285 C C . SER A 1 166 ? -7.158 9.115 -3.494 1.00 98.50 166 SER A C 1
ATOM 1287 O O . SER A 1 166 ? -7.733 8.140 -3.012 1.00 98.50 166 SER A O 1
ATOM 1289 N N . SER A 1 167 ? -6.500 9.982 -2.713 1.00 98.00 167 SER A N 1
ATOM 1290 C CA . SER A 1 167 ? -6.426 9.815 -1.256 1.00 98.00 167 SER A CA 1
ATOM 1291 C C . SER A 1 167 ? -7.795 9.934 -0.584 1.00 98.00 167 SER A C 1
ATOM 1293 O O . SER A 1 167 ? -8.081 9.192 0.351 1.00 98.00 167 SER A O 1
ATOM 1295 N N . SER A 1 168 ? -8.663 10.813 -1.090 1.00 97.38 168 SER A N 1
ATOM 1296 C CA . SER A 1 168 ? -10.006 11.030 -0.551 1.00 97.38 168 SER A CA 1
ATOM 1297 C C . SER A 1 168 ? -10.919 9.825 -0.793 1.00 97.38 168 SER A C 1
ATOM 1299 O O . SER A 1 168 ? -11.697 9.477 0.092 1.00 97.38 168 SER A O 1
ATOM 1301 N N . ILE A 1 169 ? -10.786 9.146 -1.940 1.00 98.38 169 ILE A N 1
ATOM 1302 C CA . ILE A 1 169 ? -11.486 7.880 -2.232 1.00 98.38 169 ILE A CA 1
ATOM 1303 C C . ILE A 1 169 ? -11.108 6.819 -1.190 1.00 98.38 169 ILE A C 1
ATOM 1305 O O . ILE A 1 169 ? -11.978 6.217 -0.566 1.00 98.38 169 ILE A O 1
ATOM 1309 N N . ILE A 1 170 ? -9.808 6.642 -0.948 1.00 98.56 170 ILE A N 1
ATOM 1310 C CA . ILE A 1 170 ? -9.290 5.655 0.009 1.00 98.56 170 ILE A CA 1
ATOM 1311 C C . ILE A 1 170 ? -9.729 5.981 1.443 1.00 98.56 170 ILE A C 1
ATOM 1313 O O . ILE A 1 170 ? -10.124 5.096 2.197 1.00 98.56 170 ILE A O 1
ATOM 1317 N N . ILE A 1 171 ? -9.668 7.252 1.839 1.00 98.06 171 ILE A N 1
ATOM 1318 C CA . ILE A 1 171 ? -10.111 7.701 3.163 1.00 98.06 171 ILE A CA 1
ATOM 1319 C C . ILE A 1 171 ? -11.600 7.421 3.370 1.00 98.06 171 ILE A C 1
ATOM 1321 O O . ILE A 1 171 ? -11.972 6.921 4.429 1.00 98.06 171 ILE A O 1
ATOM 1325 N N . ARG A 1 172 ? -12.433 7.688 2.359 1.00 97.50 172 ARG A N 1
ATOM 1326 C CA . ARG A 1 172 ? -13.872 7.418 2.416 1.00 97.50 172 ARG A CA 1
ATOM 1327 C C . ARG A 1 172 ? -14.166 5.929 2.590 1.00 97.50 172 ARG A C 1
ATOM 1329 O O . ARG A 1 172 ? -15.036 5.583 3.382 1.00 97.50 172 ARG A O 1
ATOM 1336 N N . GLU A 1 173 ? -13.418 5.057 1.917 1.00 98.00 173 GLU A N 1
ATOM 1337 C CA . GLU A 1 173 ? -13.531 3.605 2.111 1.00 98.00 173 GLU A CA 1
ATOM 1338 C C . GLU A 1 173 ? -13.240 3.215 3.572 1.00 98.00 173 GLU A C 1
ATOM 1340 O O . GLU A 1 173 ? -13.995 2.474 4.203 1.00 98.00 173 GLU A O 1
ATOM 1345 N N . LEU A 1 174 ? -12.169 3.764 4.156 1.00 97.25 174 LEU A N 1
ATOM 1346 C CA . LEU A 1 174 ? -11.814 3.500 5.554 1.00 97.25 174 LEU A CA 1
ATOM 1347 C C . LEU A 1 174 ? -12.863 4.039 6.545 1.00 97.25 174 LEU A C 1
ATOM 1349 O O . LEU A 1 174 ? -13.073 3.432 7.598 1.00 97.25 174 LEU A O 1
ATOM 1353 N N . GLU A 1 175 ? -13.504 5.171 6.240 1.00 95.94 175 GLU A N 1
ATOM 1354 C CA . GLU A 1 175 ? -14.622 5.719 7.023 1.00 95.94 175 GLU A CA 1
ATOM 1355 C C . GLU A 1 175 ? -15.848 4.805 6.952 1.00 95.94 175 GLU A C 1
ATOM 1357 O O . GLU A 1 175 ? -16.394 4.438 7.990 1.00 95.94 175 GLU A O 1
ATOM 1362 N N . GLN A 1 176 ? -16.239 4.378 5.748 1.00 96.00 176 GLN A N 1
ATOM 1363 C CA . GLN A 1 176 ? -17.405 3.517 5.519 1.00 96.00 176 GLN A CA 1
ATOM 1364 C C . GLN A 1 176 ? -17.282 2.159 6.217 1.00 96.00 176 GLN A C 1
ATOM 1366 O O . GLN A 1 176 ? -18.274 1.627 6.713 1.00 96.00 176 GLN A O 1
ATOM 1371 N N . ARG A 1 177 ? -16.060 1.630 6.326 1.00 95.56 177 ARG A N 1
ATOM 1372 C CA . ARG A 1 177 ? -15.761 0.413 7.098 1.00 95.56 177 ARG A CA 1
ATOM 1373 C C . ARG A 1 177 ? -15.661 0.643 8.610 1.00 95.56 177 ARG A C 1
ATOM 1375 O O . ARG A 1 177 ? -15.415 -0.295 9.363 1.00 95.56 177 ARG A O 1
ATOM 1382 N N . GLY A 1 178 ? -15.790 1.883 9.083 1.00 94.81 178 GLY A N 1
ATOM 1383 C CA . GLY A 1 178 ? -15.653 2.242 10.498 1.00 94.81 178 GLY A CA 1
ATOM 1384 C C . GLY A 1 178 ? -14.223 2.119 11.043 1.00 94.81 178 GLY A C 1
ATOM 1385 O O . GLY A 1 178 ? -14.007 2.159 12.259 1.00 94.81 178 GLY A O 1
ATOM 1386 N N . LEU A 1 179 ? -13.222 1.989 10.167 1.00 95.00 179 LEU A N 1
ATOM 1387 C CA . LEU A 1 179 ? -11.823 1.784 10.549 1.00 95.00 179 LEU A CA 1
ATOM 1388 C C . LEU A 1 179 ? -11.184 3.067 11.070 1.00 95.00 179 LEU A C 1
ATOM 1390 O O . LEU A 1 179 ? -10.366 3.032 11.994 1.00 95.00 179 LEU A O 1
ATOM 1394 N N . ILE A 1 180 ? -11.607 4.224 10.561 1.00 94.75 180 ILE A N 1
ATOM 1395 C CA . ILE A 1 180 ? -11.103 5.551 10.951 1.00 94.75 180 ILE A CA 1
ATOM 1396 C C . ILE A 1 180 ? -12.262 6.469 11.372 1.00 94.75 180 ILE A C 1
ATOM 1398 O O . ILE A 1 180 ? -13.406 6.186 11.030 1.00 94.75 180 ILE A O 1
ATOM 1402 N N . PRO A 1 181 ? -12.034 7.501 12.210 1.00 91.06 181 PRO A N 1
ATOM 1403 C CA . PRO A 1 181 ? -13.092 8.455 12.499 1.00 91.06 181 PRO A CA 1
ATOM 1404 C C . PRO A 1 181 ? -13.414 9.243 11.230 1.00 91.06 181 PRO A C 1
ATOM 1406 O O . PRO A 1 181 ? -12.496 9.625 10.492 1.00 91.06 181 PRO A O 1
ATOM 1409 N N . GLU A 1 182 ? -14.696 9.529 11.039 1.00 87.31 182 GLU A N 1
ATOM 1410 C CA . GLU A 1 182 ? -15.139 10.525 10.070 1.00 87.31 182 GLU A CA 1
ATOM 1411 C C . GLU A 1 182 ? -14.546 11.895 10.409 1.00 87.31 182 GLU A C 1
ATOM 1413 O O . GLU A 1 182 ? -14.235 12.202 11.569 1.00 87.31 182 GLU A O 1
ATOM 1418 N N . VAL A 1 183 ? -14.364 12.725 9.383 1.00 76.94 183 VAL A N 1
ATOM 1419 C CA . VAL A 1 183 ? -13.936 14.109 9.586 1.00 76.94 183 VAL A CA 1
ATOM 1420 C C . VAL A 1 183 ? -14.988 14.851 10.402 1.00 76.94 183 VAL A C 1
ATOM 1422 O O . VAL A 1 183 ? -16.108 15.071 9.949 1.00 76.94 183 VAL A O 1
ATOM 1425 N N . ASP A 1 184 ? -14.592 15.324 11.580 1.00 66.88 184 ASP A N 1
ATOM 1426 C CA . ASP A 1 184 ? -15.376 16.306 12.317 1.00 66.88 184 ASP A CA 1
ATOM 1427 C C . ASP A 1 184 ? -15.251 17.676 11.630 1.00 66.88 184 ASP A C 1
ATOM 1429 O O . ASP A 1 184 ? -14.343 18.459 11.919 1.00 66.88 184 ASP A O 1
ATOM 1433 N N . LEU A 1 185 ? -16.162 17.957 10.693 1.00 63.88 185 LEU A N 1
ATOM 1434 C CA . LEU A 1 185 ? -16.229 19.228 9.962 1.00 63.88 185 LEU A CA 1
ATOM 1435 C C . LEU A 1 185 ? -16.504 20.436 10.877 1.00 63.88 185 LEU A C 1
ATOM 1437 O O . LEU A 1 185 ? -16.351 21.574 10.437 1.00 63.88 185 LEU A O 1
ATOM 1441 N N . SER A 1 186 ? -16.876 20.216 12.144 1.00 57.59 186 SER A N 1
ATOM 1442 C CA . SER A 1 186 ? -17.098 21.291 13.117 1.00 57.59 186 SER A CA 1
ATOM 1443 C C . SER A 1 186 ? -15.806 21.808 13.765 1.00 57.59 186 SER A C 1
ATOM 1445 O O . SER A 1 186 ? -15.813 22.868 14.396 1.00 57.59 186 SER A O 1
ATOM 1447 N N . ARG A 1 187 ? -14.672 21.108 13.597 1.00 54.22 187 ARG A N 1
ATOM 1448 C CA . ARG A 1 187 ? -13.372 21.513 14.150 1.00 54.22 187 ARG A CA 1
ATOM 1449 C C . ARG A 1 187 ? -12.475 22.139 13.078 1.00 54.22 187 ARG A C 1
ATOM 1451 O O . ARG A 1 187 ? -12.142 21.471 12.099 1.00 54.22 187 ARG A O 1
ATOM 1458 N N . PRO A 1 188 ? -11.998 23.386 13.258 1.00 51.72 188 PRO A N 1
ATOM 1459 C CA . PRO A 1 188 ? -11.074 23.992 12.307 1.00 51.72 188 PRO A CA 1
ATOM 1460 C C . PRO A 1 188 ? -9.769 23.185 12.245 1.00 51.72 188 PRO A C 1
ATOM 1462 O O . PRO A 1 188 ? -9.154 22.901 13.277 1.00 51.72 188 PRO A O 1
ATOM 1465 N N . ARG A 1 189 ? -9.328 22.826 11.027 1.00 55.25 189 ARG A N 1
ATOM 1466 C CA . ARG A 1 189 ? -8.012 22.210 10.797 1.00 55.25 189 ARG A CA 1
ATOM 1467 C C . ARG A 1 189 ? -6.939 23.195 11.265 1.00 55.25 189 ARG A C 1
ATOM 1469 O O . ARG A 1 189 ? -6.634 24.164 10.574 1.00 55.25 189 ARG A O 1
ATOM 1476 N N . ILE A 1 190 ? -6.349 22.954 12.436 1.00 54.22 190 ILE A N 1
ATOM 1477 C CA . ILE A 1 190 ? -5.138 23.666 12.845 1.00 54.22 190 ILE A CA 1
ATOM 1478 C C . ILE A 1 190 ? -4.023 23.148 11.943 1.00 54.22 190 ILE A C 1
ATOM 1480 O O . ILE A 1 190 ? -3.477 22.069 12.171 1.00 54.22 190 ILE A O 1
ATOM 1484 N N . VAL A 1 191 ? -3.696 23.905 10.898 1.00 43.66 191 VAL A N 1
ATOM 1485 C CA . VAL A 1 191 ? -2.500 23.664 10.093 1.00 43.66 191 VAL A CA 1
ATOM 1486 C C . VAL A 1 191 ? -1.306 23.969 10.990 1.00 43.66 191 VAL A C 1
ATOM 1488 O O . VAL A 1 191 ? -0.860 25.109 11.101 1.00 43.66 191 VAL A O 1
ATOM 1491 N N . SER A 1 192 ? -0.807 22.962 11.707 1.00 46.09 192 SER A N 1
ATOM 1492 C CA . SER A 1 192 ? 0.461 23.101 12.408 1.00 46.09 192 SER A CA 1
ATOM 1493 C C . SER A 1 192 ? 1.552 23.137 11.346 1.00 46.09 192 SER A C 1
ATOM 1495 O O . SER A 1 192 ? 1.945 22.095 10.822 1.00 46.09 192 SER A O 1
ATOM 1497 N N . SER A 1 193 ? 2.035 24.334 11.013 1.00 40.34 193 SER A N 1
ATOM 1498 C CA . SER A 1 193 ? 3.324 24.499 10.347 1.00 40.34 193 SER A CA 1
ATOM 1499 C C . SER A 1 193 ? 4.342 23.664 11.120 1.00 40.34 193 SER A C 1
ATOM 1501 O O . SER A 1 193 ? 4.568 23.914 12.307 1.00 40.34 193 SER A O 1
ATOM 1503 N N . GLY A 1 194 ? 4.864 22.616 10.484 1.00 42.62 194 GLY A N 1
ATOM 1504 C CA . GLY A 1 194 ? 5.722 21.627 11.114 1.00 42.62 194 GLY A CA 1
ATOM 1505 C C . GLY A 1 194 ? 6.903 22.276 11.826 1.00 42.62 194 GLY A C 1
ATOM 1506 O O . GLY A 1 194 ? 7.878 22.672 11.200 1.00 42.62 194 GLY A O 1
ATOM 1507 N N . PHE A 1 195 ? 6.828 22.333 13.152 1.00 36.22 195 PHE A N 1
ATOM 1508 C CA . PHE A 1 195 ? 7.998 22.386 14.009 1.00 36.22 195 PHE A CA 1
ATOM 1509 C C . PHE A 1 195 ? 7.887 21.212 14.971 1.00 36.22 195 PHE A C 1
ATOM 1511 O O . PHE A 1 195 ? 6.918 21.064 15.721 1.00 36.22 195 PHE A O 1
ATOM 1518 N N . SER A 1 196 ? 8.850 20.308 14.847 1.00 40.59 196 SER A N 1
ATOM 1519 C CA . SER A 1 196 ? 8.902 19.038 15.548 1.00 40.59 196 SER A CA 1
ATOM 1520 C C . SER A 1 196 ? 8.801 19.247 17.062 1.00 40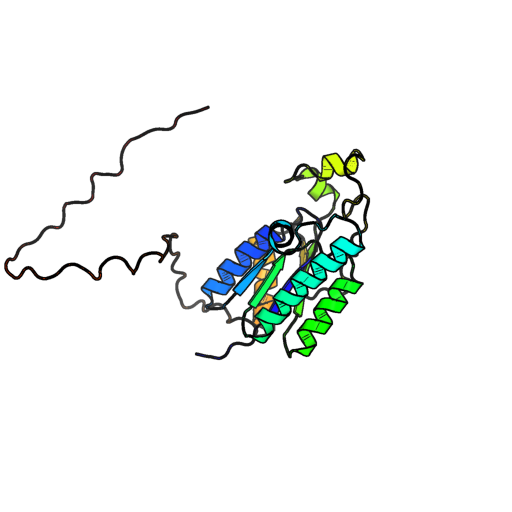.59 196 SER A C 1
ATOM 1522 O O . SER A 1 196 ? 9.585 19.964 17.675 1.00 40.59 196 SER A O 1
ATOM 1524 N N . ARG A 1 197 ? 7.858 18.552 17.707 1.00 39.97 197 ARG A N 1
ATOM 1525 C CA . ARG A 1 197 ? 7.840 18.358 19.168 1.00 39.97 197 ARG A CA 1
ATOM 1526 C C . ARG A 1 197 ? 8.899 17.328 19.601 1.00 39.97 197 ARG A C 1
ATOM 1528 O O . ARG A 1 197 ? 8.627 16.467 20.431 1.00 39.97 197 ARG A O 1
ATOM 1535 N N . ARG A 1 198 ? 10.108 17.394 19.039 1.00 42.12 198 ARG A N 1
ATOM 1536 C CA . ARG A 1 198 ? 11.310 16.767 19.611 1.00 42.12 198 ARG A CA 1
ATOM 1537 C C . ARG A 1 198 ? 12.021 17.873 20.383 1.00 42.12 198 ARG A C 1
ATOM 1539 O O . ARG A 1 198 ? 12.119 18.976 19.870 1.00 42.12 198 ARG A O 1
ATOM 1546 N N . TRP A 1 199 ? 12.460 17.574 21.605 1.00 35.91 199 TRP A N 1
ATOM 1547 C CA . TRP A 1 199 ? 13.029 18.499 22.606 1.00 35.91 199 TRP A CA 1
ATOM 1548 C C . TRP A 1 199 ? 12.024 19.187 23.552 1.00 35.91 199 TRP A C 1
ATOM 1550 O O . TRP A 1 199 ? 12.012 20.400 23.727 1.00 35.91 199 TRP A O 1
ATOM 1560 N N . ARG A 1 200 ? 11.245 18.382 24.290 1.00 35.47 200 ARG A N 1
ATOM 1561 C CA . ARG A 1 200 ? 10.891 18.698 25.691 1.00 35.47 200 ARG A CA 1
ATOM 1562 C C . ARG A 1 200 ? 11.621 1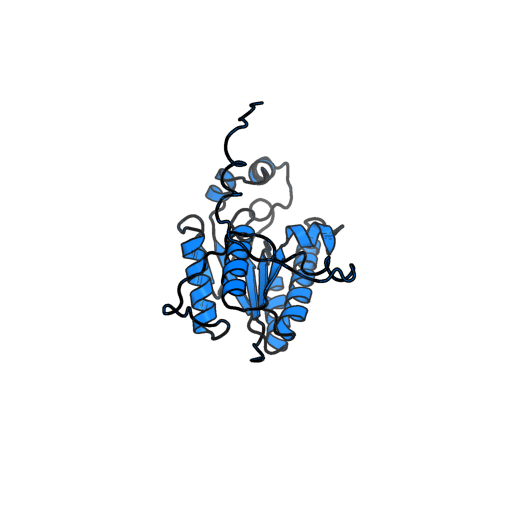7.742 26.638 1.00 35.47 200 ARG A C 1
ATOM 1564 O O . ARG A 1 200 ? 11.002 17.025 27.410 1.00 35.47 200 ARG A O 1
ATOM 1571 N N . SER A 1 201 ? 12.947 17.699 26.554 1.00 37.53 201 SER A N 1
ATOM 1572 C CA . SER A 1 201 ? 13.789 17.046 27.568 1.00 37.53 201 SER A CA 1
ATOM 1573 C C . SER A 1 201 ? 15.208 17.619 27.543 1.00 37.53 201 SER A C 1
ATOM 1575 O O . SER A 1 201 ? 16.178 16.909 27.314 1.00 37.53 201 SER A O 1
ATOM 1577 N N . ALA A 1 202 ? 15.330 18.932 27.725 1.00 38.91 202 ALA A N 1
ATOM 1578 C CA . ALA A 1 202 ? 16.611 19.585 27.997 1.00 38.91 202 ALA A CA 1
ATOM 1579 C C . ALA A 1 202 ? 16.379 20.921 28.722 1.00 38.91 202 ALA A C 1
ATOM 1581 O O . ALA A 1 202 ? 16.769 21.976 28.248 1.00 38.91 202 ALA A O 1
ATOM 1582 N N . ALA A 1 203 ? 15.655 20.880 29.844 1.00 32.59 203 ALA A N 1
ATOM 1583 C CA . ALA A 1 203 ? 15.620 21.961 30.837 1.00 32.59 203 ALA A CA 1
ATOM 1584 C C . ALA A 1 203 ? 15.066 21.427 32.172 1.00 32.59 203 ALA A C 1
ATOM 1586 O O . ALA A 1 203 ? 14.105 21.940 32.735 1.00 32.59 203 ALA A O 1
ATOM 1587 N N . LYS A 1 204 ? 15.653 20.335 32.667 1.00 38.50 204 LYS A N 1
ATOM 1588 C CA . LYS A 1 204 ? 15.590 19.947 34.083 1.00 38.50 204 LYS A CA 1
ATOM 1589 C C . LYS A 1 204 ? 17.023 19.794 34.588 1.00 38.50 204 LYS A C 1
ATOM 1591 O O . LYS A 1 204 ? 17.452 18.691 34.879 1.00 38.50 204 LYS A O 1
ATOM 1596 N N . SER A 1 205 ? 17.763 20.901 34.644 1.00 40.16 205 SER A N 1
ATOM 1597 C CA . SER A 1 205 ? 18.924 21.054 35.533 1.00 40.16 205 SER A CA 1
ATOM 1598 C C . SER A 1 205 ? 19.491 22.475 35.453 1.00 40.16 205 SER A C 1
ATOM 1600 O O . SER A 1 205 ? 20.492 22.723 34.791 1.00 40.16 205 SER A O 1
ATOM 1602 N N . SER A 1 206 ? 18.891 23.413 36.171 1.00 33.78 206 SER A N 1
ATOM 1603 C CA . SER A 1 206 ? 19.670 24.449 36.851 1.00 33.78 206 SER A CA 1
ATOM 1604 C C . SER A 1 206 ? 18.823 25.044 37.968 1.00 33.78 206 SER A C 1
ATOM 1606 O O . SER A 1 206 ? 17.633 25.316 37.833 1.00 33.78 206 SER A O 1
ATOM 1608 N N . ARG A 1 207 ? 19.446 25.088 39.140 1.00 34.41 207 ARG A N 1
ATOM 1609 C CA . ARG A 1 207 ? 18.883 25.515 40.414 1.00 34.41 207 ARG A CA 1
ATOM 1610 C C . ARG A 1 207 ? 18.646 27.031 40.424 1.00 34.41 207 ARG A C 1
ATOM 1612 O O . ARG A 1 207 ? 19.389 27.770 39.796 1.00 34.41 207 ARG A O 1
ATOM 1619 N N . ARG A 1 208 ? 17.648 27.425 41.225 1.00 34.75 208 ARG A N 1
ATOM 1620 C CA . ARG A 1 208 ? 17.516 28.656 42.034 1.00 34.75 208 ARG A CA 1
ATOM 1621 C C . ARG A 1 208 ? 18.356 29.873 41.615 1.00 34.75 208 ARG A C 1
ATOM 1623 O O . ARG A 1 208 ? 19.548 29.892 41.892 1.00 34.75 208 ARG A O 1
ATOM 1630 N N . VAL A 1 209 ? 17.671 30.951 41.228 1.00 31.98 209 VAL A N 1
ATOM 1631 C CA . VAL A 1 209 ? 17.899 32.293 41.799 1.00 31.98 209 VAL A CA 1
ATOM 1632 C C . VAL A 1 209 ? 16.533 32.952 42.019 1.00 31.98 209 VAL A C 1
ATOM 1634 O O . VAL A 1 209 ? 15.637 32.859 41.186 1.00 31.98 209 VAL A O 1
ATOM 1637 N N . THR A 1 210 ? 16.363 33.528 43.202 1.00 33.91 210 THR A N 1
ATOM 1638 C CA . THR A 1 210 ? 15.173 34.209 43.715 1.00 33.91 210 THR A CA 1
ATOM 1639 C C . THR A 1 210 ? 15.069 35.666 43.256 1.00 33.91 210 THR A C 1
ATOM 1641 O O . THR A 1 210 ? 16.067 36.372 43.261 1.00 33.91 210 THR A O 1
ATOM 1644 N N . ALA A 1 211 ? 13.814 36.087 43.055 1.00 30.55 211 ALA A N 1
ATOM 1645 C CA . ALA A 1 211 ? 13.205 37.383 43.387 1.00 30.55 211 ALA A CA 1
ATOM 1646 C C . ALA A 1 211 ? 13.490 38.670 42.569 1.00 30.55 211 ALA A C 1
ATOM 1648 O O . ALA A 1 211 ? 14.626 39.060 42.334 1.00 30.55 211 ALA A O 1
ATOM 1649 N N . ALA A 1 212 ? 12.364 39.377 42.359 1.00 29.78 212 ALA A N 1
ATOM 1650 C CA . ALA A 1 212 ? 12.140 40.833 42.304 1.00 29.78 212 ALA A CA 1
ATOM 1651 C C . ALA A 1 212 ? 12.038 41.548 40.933 1.00 29.78 212 ALA A C 1
ATOM 1653 O O . ALA A 1 212 ? 12.939 41.486 40.107 1.00 29.78 212 ALA A O 1
ATOM 1654 N N . GLY A 1 213 ? 10.937 42.310 40.781 1.00 28.16 213 GLY A N 1
ATOM 1655 C CA . GLY A 1 213 ? 10.663 43.324 39.739 1.00 28.16 213 GLY A CA 1
ATOM 1656 C C . GLY A 1 213 ? 10.067 42.739 38.451 1.00 28.16 213 GLY A C 1
ATOM 1657 O O . GLY A 1 213 ? 10.644 41.838 37.869 1.00 28.16 213 GLY A O 1
ATOM 1658 N N . GLY A 1 214 ? 8.887 43.106 37.942 1.00 27.77 214 GLY A N 1
ATOM 1659 C CA . GLY A 1 214 ? 8.287 44.437 37.848 1.00 27.77 214 GLY A CA 1
ATOM 1660 C C . GLY A 1 214 ? 8.677 45.081 36.509 1.00 27.77 214 GLY A C 1
ATOM 1661 O O . GLY A 1 214 ? 9.805 45.535 36.384 1.00 27.77 214 GLY A O 1
ATOM 1662 N N . GLY A 1 215 ? 7.761 45.135 35.529 1.00 27.08 215 GLY A N 1
ATOM 1663 C CA . GLY A 1 215 ? 7.892 46.013 34.349 1.00 27.08 215 GLY A CA 1
ATOM 1664 C C . GLY A 1 215 ? 7.907 45.347 32.963 1.00 27.08 215 GLY A C 1
ATOM 1665 O O . GLY A 1 215 ? 8.879 44.729 32.552 1.00 27.08 215 GLY A O 1
ATOM 1666 N N . SER A 1 216 ? 6.802 45.540 32.239 1.00 37.72 216 SER A N 1
ATOM 1667 C CA . SER A 1 216 ? 6.646 45.710 30.780 1.00 37.72 216 SER A CA 1
ATOM 1668 C C . SER A 1 216 ? 7.870 45.609 29.843 1.00 37.72 216 SER A C 1
ATOM 1670 O O . SER A 1 216 ? 8.789 46.420 29.934 1.00 37.72 216 SER A O 1
ATOM 1672 N N . SER A 1 217 ? 7.761 44.782 28.791 1.00 35.28 217 SER A N 1
ATOM 1673 C CA . SER A 1 217 ? 8.105 45.182 27.408 1.00 35.28 217 SER A CA 1
ATOM 1674 C C . SER A 1 217 ? 7.722 44.117 26.371 1.00 35.28 217 SER A C 1
ATOM 1676 O O . SER A 1 217 ? 8.459 43.171 26.101 1.00 35.28 217 SER A O 1
ATOM 1678 N N . LEU A 1 218 ? 6.593 44.352 25.692 1.00 42.81 218 LEU A N 1
ATOM 1679 C CA . LEU A 1 218 ? 6.568 44.257 24.228 1.00 42.81 218 LEU A CA 1
ATOM 1680 C C . LEU A 1 218 ? 7.781 45.049 23.692 1.00 42.81 218 LEU A C 1
ATOM 1682 O O . LEU A 1 218 ? 8.047 46.119 24.232 1.00 42.81 218 LEU A O 1
ATOM 1686 N N . THR A 1 219 ? 8.444 44.578 22.622 1.00 40.66 219 THR A N 1
ATOM 1687 C CA . THR A 1 219 ? 9.419 45.301 21.744 1.00 40.66 219 THR A CA 1
ATOM 1688 C C . THR A 1 219 ? 10.827 44.689 21.590 1.00 40.66 219 THR A C 1
ATOM 1690 O O . THR A 1 219 ? 11.757 45.392 21.216 1.00 40.66 219 THR A O 1
ATOM 1693 N N . ILE A 1 220 ? 11.035 43.372 21.726 1.00 38.09 220 ILE A N 1
ATOM 1694 C CA . ILE A 1 220 ? 12.289 42.752 21.230 1.00 38.09 220 ILE A CA 1
ATOM 1695 C C . ILE A 1 220 ? 12.011 41.403 20.560 1.00 38.09 220 ILE A C 1
ATOM 1697 O O . ILE A 1 220 ? 12.217 40.366 21.169 1.00 38.09 220 ILE A O 1
ATOM 1701 N N . LEU A 1 221 ? 11.515 41.411 19.312 1.00 31.36 221 LEU A N 1
ATOM 1702 C CA . LEU A 1 221 ? 11.664 40.293 18.347 1.00 31.36 221 LEU A CA 1
ATOM 1703 C C . LEU A 1 221 ? 11.152 40.645 16.932 1.00 31.36 221 LEU A C 1
ATOM 1705 O O . LEU A 1 221 ? 10.531 39.837 16.251 1.00 31.36 221 LEU A O 1
ATOM 1709 N N . LYS A 1 222 ? 11.423 41.868 16.452 1.00 33.00 222 LYS A N 1
ATOM 1710 C CA . LYS A 1 222 ? 11.107 42.293 15.069 1.00 33.00 222 LYS A CA 1
ATOM 1711 C C . LYS A 1 222 ? 12.341 42.601 14.208 1.00 33.00 222 LYS A C 1
ATOM 1713 O O . LYS A 1 222 ? 12.225 43.293 13.206 1.00 33.00 222 LYS A O 1
ATOM 1718 N N . ARG A 1 223 ? 13.533 42.104 14.574 1.00 35.44 223 ARG A N 1
ATOM 1719 C CA . ARG A 1 223 ? 14.792 42.536 13.928 1.00 35.44 223 ARG A CA 1
ATOM 1720 C C . ARG A 1 223 ? 15.766 41.440 13.479 1.00 35.44 223 ARG A C 1
ATOM 1722 O O . ARG A 1 223 ? 16.949 41.723 13.358 1.00 35.44 223 ARG A O 1
ATOM 1729 N N . LEU A 1 224 ? 15.293 40.224 13.190 1.00 33.84 224 LEU A N 1
ATOM 1730 C CA . LEU A 1 224 ? 16.166 39.137 12.701 1.00 33.84 224 LEU A CA 1
ATOM 1731 C C . LEU A 1 224 ? 15.730 38.450 11.395 1.00 33.84 224 LEU A C 1
ATOM 1733 O O . LEU A 1 224 ? 16.392 37.514 10.965 1.00 33.84 224 LEU A O 1
ATOM 1737 N N . PHE A 1 225 ? 14.698 38.941 10.706 1.00 37.97 225 PHE A N 1
ATOM 1738 C CA . PHE A 1 225 ? 14.321 38.428 9.382 1.00 37.97 225 PHE A CA 1
ATOM 1739 C C . PHE A 1 225 ? 14.215 39.555 8.364 1.00 37.97 225 PHE A C 1
ATOM 1741 O O . PHE A 1 225 ? 13.125 39.975 8.004 1.00 37.97 225 PHE A O 1
ATOM 1748 N N . LEU A 1 226 ? 15.366 40.050 7.917 1.00 41.16 226 LEU A N 1
ATOM 1749 C CA . LEU A 1 226 ? 15.544 40.659 6.600 1.00 41.16 226 LEU A CA 1
ATOM 1750 C C . LEU A 1 226 ? 17.040 40.613 6.273 1.00 41.16 226 LEU A C 1
ATOM 1752 O O . LEU A 1 226 ? 17.862 41.068 7.064 1.00 41.16 226 LEU A O 1
ATOM 1756 N N . ASN A 1 227 ? 17.345 40.075 5.092 1.00 36.38 227 ASN A N 1
ATOM 1757 C CA . ASN A 1 227 ? 18.655 39.919 4.447 1.00 36.38 227 ASN A CA 1
ATOM 1758 C C . ASN A 1 227 ? 19.468 38.668 4.813 1.00 36.38 227 ASN A C 1
ATOM 1760 O O . ASN A 1 227 ? 20.197 38.655 5.801 1.00 36.38 227 ASN A O 1
ATOM 1764 N N . LYS A 1 228 ? 19.496 37.687 3.896 1.00 35.16 228 LYS A N 1
ATOM 1765 C CA . LYS A 1 228 ? 20.667 37.440 3.022 1.00 35.16 228 LYS A CA 1
ATOM 1766 C C . LYS A 1 228 ? 20.372 36.369 1.937 1.00 35.16 228 LYS A C 1
ATOM 1768 O O . LYS A 1 228 ? 19.359 35.687 2.036 1.00 35.16 228 LYS A O 1
ATOM 1773 N N . PRO A 1 229 ? 21.174 36.313 0.8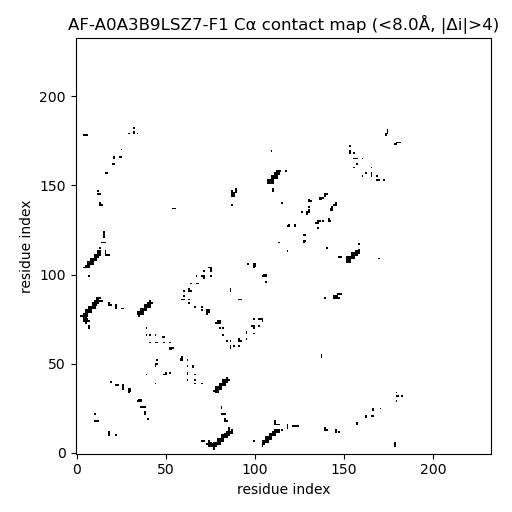51 1.00 39.66 229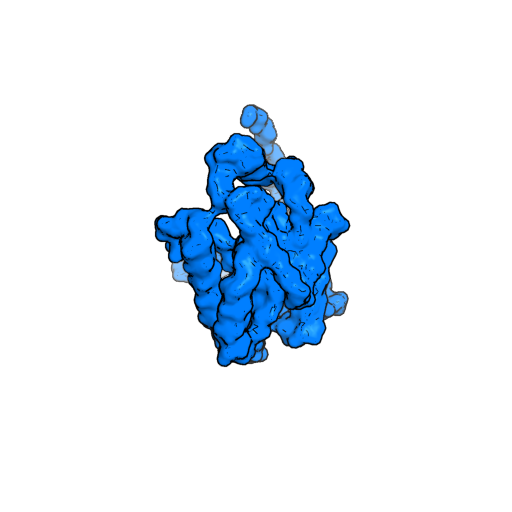 PRO A N 1
ATOM 1774 C CA . PRO A 1 229 ? 20.675 36.191 -0.519 1.00 39.66 229 PRO A CA 1
ATOM 1775 C C . PRO A 1 229 ? 20.842 34.808 -1.166 1.00 39.66 229 PRO A C 1
ATOM 1777 O O . PRO A 1 229 ? 21.624 33.966 -0.731 1.00 39.66 229 PRO A O 1
ATOM 1780 N N . ILE A 1 230 ? 20.146 34.668 -2.295 1.00 41.69 230 ILE A N 1
ATOM 1781 C CA . ILE A 1 230 ? 20.281 33.640 -3.332 1.00 41.69 230 ILE A CA 1
ATOM 1782 C C . ILE A 1 230 ? 21.732 33.576 -3.843 1.00 41.69 230 ILE A C 1
ATOM 1784 O O . ILE A 1 230 ? 22.303 34.600 -4.225 1.00 41.69 230 ILE A O 1
ATOM 1788 N N . ARG A 1 231 ? 22.300 32.368 -3.956 1.00 39.59 231 ARG A N 1
ATOM 1789 C CA . ARG A 1 231 ? 23.449 32.102 -4.835 1.00 39.59 231 ARG A CA 1
ATOM 1790 C C . ARG A 1 231 ? 23.196 30.873 -5.706 1.00 39.59 231 ARG A C 1
ATOM 1792 O O . ARG A 1 231 ? 22.932 29.790 -5.202 1.00 39.59 231 ARG A O 1
ATOM 1799 N N . LYS A 1 232 ? 23.304 31.105 -7.017 1.00 39.19 232 LYS A N 1
ATOM 1800 C CA . LYS A 1 232 ? 23.382 30.123 -8.102 1.00 39.19 232 LYS A CA 1
ATOM 1801 C C . LYS A 1 232 ? 24.698 29.339 -8.030 1.00 39.19 232 LYS A C 1
ATOM 1803 O O . LYS A 1 232 ? 25.748 29.968 -7.884 1.00 39.19 232 LYS A O 1
ATOM 1808 N N . ARG A 1 233 ? 24.637 28.031 -8.268 1.00 45.19 233 ARG A N 1
ATOM 1809 C CA . ARG A 1 233 ? 25.295 27.324 -9.381 1.00 45.19 233 ARG A CA 1
ATOM 1810 C C . ARG A 1 233 ? 24.685 25.937 -9.506 1.00 45.19 233 ARG A C 1
ATOM 1812 O O . ARG A 1 233 ? 24.415 25.344 -8.442 1.00 45.19 233 ARG A O 1
#

Sequence (233 aa):
MKNRKGFTLWLTGLSGAGKTTLAALLATELRARGVNVEVLDGDEFRTNLSKGLGFSKEDRDTNIRRIGYVCRLLSRNGVGTVSAAISPYRSVRDEVRRAIEREDVEFIEVFVKCPIAVLAERDVKGLYKEALAGRLKGFTGVSDPYEEPLAPDVIVETDRETVESSSSIIIRELEQRGLIPEVDLSRPRIVSSGFSRRWRSAAKSSRRVTAAGGGSSLTILKRLFLNKPIRKR

Secondary structure (DSSP, 8-state):
---PPPEEEEEE-STTSSHHHHHHHHHHHHHHTT--EEEEEHHHHHHHTSTT--SSHHHHHHHHHHHHHHHHHHHTTT-EEEEE-----HHHHHHHHHH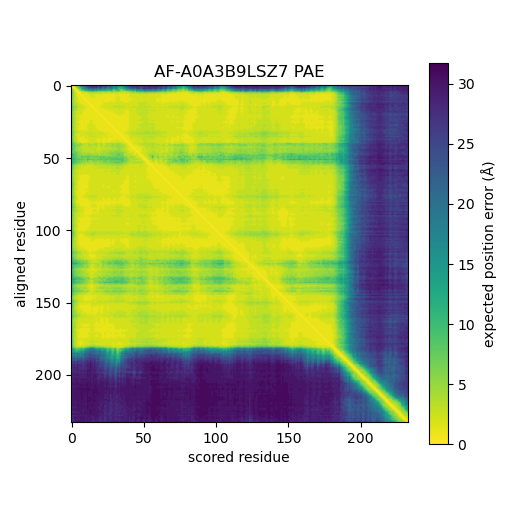HHTTT-EEEEEEEE--HHHHHHH-TTSHHHHHHTTSSTT-BTTTB-----SS-SEEEETTTS-HHHHHHHHHHHHHHTTSSPPP-TTS------------SSS-----------------SSSSS-S-------